Protein AF-A0A497PRC0-F1 (afdb_monomer)

Solvent-accessible surface area (backbone atoms only — not comparable to full-atom values): 10468 Å² total; per-residue (Å²): 91,77,44,78,77,42,58,59,58,82,78,56,48,51,78,47,55,45,58,58,29,87,94,21,44,62,75,40,30,77,44,94,84,55,70,69,37,19,31,22,72,30,28,55,36,44,36,40,38,36,42,88,55,73,38,58,36,28,32,41,39,38,32,41,50,64,39,44,32,42,36,42,38,32,16,28,88,87,67,49,78,76,48,74,50,76,40,75,62,52,61,55,59,47,72,50,76,55,82,75,44,68,52,33,24,32,38,40,38,39,38,33,29,95,50,71,49,30,42,36,9,37,68,42,39,12,35,60,45,78,50,75,75,78,71,77,79,76,58,84,47,85,51,79,71,54,72,87,67,83,58,98,75,92,56,91,66,79,88,73,57,68,83,45,87,48,78,69,73,70,77,83,79,80,55,83,80,74,78,76,124

Structure (mmCIF, N/CA/C/O backbone):
data_AF-A0A497PRC0-F1
#
_entry.id   AF-A0A497PRC0-F1
#
loop_
_atom_site.group_PDB
_atom_site.id
_atom_site.type_symbol
_atom_site.label_atom_id
_atom_site.label_alt_id
_atom_site.label_comp_id
_atom_site.label_asym_id
_atom_site.label_entity_id
_atom_site.label_seq_id
_atom_site.pdbx_PDB_ins_code
_atom_site.Cartn_x
_atom_site.Cartn_y
_atom_site.Cartn_z
_atom_site.occupancy
_atom_site.B_iso_or_equiv
_atom_site.auth_seq_id
_atom_site.auth_comp_id
_atom_site.auth_asym_id
_atom_site.auth_atom_id
_atom_site.pdbx_PDB_model_num
ATOM 1 N N . MET A 1 1 ? 9.841 -5.706 21.976 1.00 81.56 1 MET A N 1
ATOM 2 C CA . MET A 1 1 ? 9.998 -5.846 20.506 1.00 81.56 1 MET A CA 1
ATOM 3 C C . MET A 1 1 ? 8.638 -5.642 19.860 1.00 81.56 1 MET A C 1
ATOM 5 O O . MET A 1 1 ? 7.661 -6.058 20.464 1.00 81.56 1 MET A O 1
ATOM 9 N N . ARG A 1 2 ? 8.549 -5.006 18.687 1.00 83.62 2 ARG A N 1
ATOM 10 C CA . ARG A 1 2 ? 7.294 -4.890 17.922 1.00 83.62 2 ARG A CA 1
ATOM 11 C C . ARG A 1 2 ? 7.387 -5.746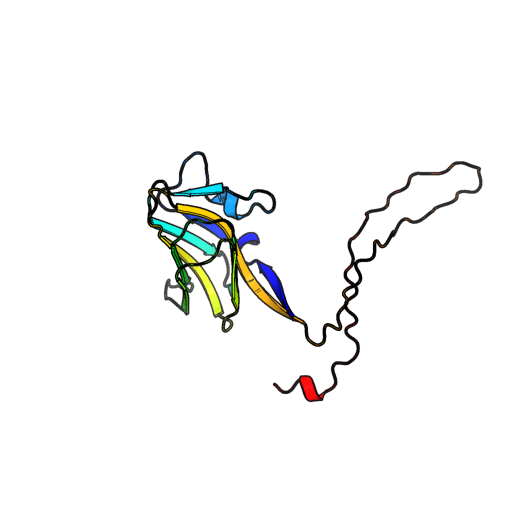 16.672 1.00 83.62 2 ARG A C 1
ATOM 13 O O . ARG A 1 2 ? 8.426 -5.718 16.014 1.00 83.62 2 ARG A O 1
ATOM 20 N N . ILE A 1 3 ? 6.327 -6.489 16.383 1.00 84.94 3 ILE A N 1
ATOM 21 C CA . ILE A 1 3 ? 6.210 -7.346 15.200 1.00 84.94 3 ILE A CA 1
ATOM 22 C C . ILE A 1 3 ? 4.847 -7.073 14.569 1.00 84.94 3 ILE A C 1
ATOM 24 O O . ILE A 1 3 ? 3.857 -7.008 15.297 1.00 84.94 3 ILE A O 1
ATOM 28 N N . MET A 1 4 ? 4.786 -6.909 13.246 1.00 87.06 4 MET A N 1
ATOM 29 C CA . MET A 1 4 ? 3.511 -6.908 12.527 1.00 87.06 4 MET A CA 1
ATOM 30 C C . MET A 1 4 ? 2.907 -8.308 12.595 1.00 87.06 4 MET A C 1
ATOM 32 O O . MET A 1 4 ? 3.517 -9.268 12.137 1.00 87.06 4 MET A O 1
ATOM 36 N N . THR A 1 5 ? 1.723 -8.425 13.182 1.00 87.00 5 THR A N 1
ATOM 37 C CA . THR A 1 5 ? 1.028 -9.708 13.342 1.00 87.00 5 THR A CA 1
ATOM 38 C C . THR A 1 5 ? -0.093 -9.901 12.334 1.00 87.00 5 THR A C 1
ATOM 40 O O . THR A 1 5 ? -0.549 -11.025 12.144 1.00 87.00 5 THR A O 1
ATOM 43 N N . LYS A 1 6 ? -0.522 -8.830 11.660 1.00 89.75 6 LYS A N 1
ATOM 44 C CA . LYS A 1 6 ? -1.500 -8.897 10.574 1.00 89.75 6 LYS A CA 1
ATOM 45 C C . LYS A 1 6 ? -1.176 -7.873 9.496 1.00 89.75 6 LYS A C 1
ATOM 47 O O . LYS A 1 6 ? -1.192 -6.687 9.808 1.00 89.75 6 LYS A O 1
ATOM 52 N N . ASN A 1 7 ? -0.987 -8.315 8.254 1.00 90.69 7 ASN A N 1
ATOM 53 C CA . ASN A 1 7 ? -0.949 -7.454 7.072 1.00 90.69 7 ASN A CA 1
ATOM 54 C C . ASN A 1 7 ? -2.371 -7.318 6.499 1.00 90.69 7 ASN A C 1
ATOM 56 O O . ASN A 1 7 ? -2.952 -8.298 6.046 1.00 90.69 7 ASN A O 1
ATOM 60 N N . ILE A 1 8 ? -2.962 -6.121 6.527 1.00 92.38 8 ILE A N 1
ATOM 61 C CA . ILE A 1 8 ? -4.332 -5.909 6.022 1.00 92.38 8 ILE A CA 1
ATOM 62 C C . ILE A 1 8 ? -4.401 -5.875 4.490 1.00 92.38 8 ILE A C 1
ATOM 64 O O . ILE A 1 8 ? -5.494 -5.951 3.935 1.00 92.38 8 ILE A O 1
ATOM 68 N N . ILE A 1 9 ? -3.255 -5.761 3.810 1.00 89.88 9 ILE A N 1
ATOM 69 C CA . ILE A 1 9 ? -3.169 -5.690 2.348 1.00 89.88 9 ILE A CA 1
ATOM 70 C C . ILE A 1 9 ? -3.462 -7.061 1.715 1.00 89.88 9 ILE A C 1
ATOM 72 O O . ILE A 1 9 ? -4.217 -7.128 0.748 1.00 89.88 9 ILE A O 1
ATOM 76 N N . GLU A 1 10 ? -2.961 -8.158 2.279 1.00 79.12 10 GLU A N 1
ATOM 77 C CA . GLU A 1 10 ? -3.114 -9.511 1.711 1.00 79.12 10 GLU A CA 1
ATOM 78 C C . GLU A 1 10 ? -4.551 -10.055 1.771 1.00 79.12 10 GLU A C 1
ATOM 80 O O . GLU A 1 10 ? -4.961 -10.811 0.894 1.00 79.12 10 GLU A O 1
ATOM 85 N N . ASP A 1 11 ? -5.337 -9.656 2.775 1.00 68.19 11 ASP A N 1
ATOM 86 C CA . ASP A 1 11 ? -6.559 -10.391 3.112 1.00 68.19 11 ASP A CA 1
ATOM 87 C C . ASP A 1 11 ? -7.767 -10.084 2.214 1.00 68.19 11 ASP A C 1
ATOM 89 O O . ASP A 1 11 ? -8.609 -10.960 2.071 1.00 68.19 11 ASP A O 1
ATOM 93 N N . ASN A 1 12 ? -7.923 -8.869 1.662 1.00 68.19 12 ASN A N 1
ATOM 94 C CA . ASN A 1 12 ? -9.134 -8.451 0.919 1.00 68.19 12 ASN A CA 1
ATOM 95 C C . ASN A 1 12 ? -8.972 -7.087 0.214 1.00 68.19 12 ASN A C 1
ATOM 97 O O . ASN A 1 12 ? -9.885 -6.248 0.242 1.00 68.19 12 ASN A O 1
ATOM 101 N N . SER A 1 13 ? -7.802 -6.821 -0.370 1.00 86.25 13 SER A N 1
ATOM 102 C CA . SER A 1 13 ? -7.554 -5.553 -1.058 1.00 86.25 13 SER A CA 1
ATOM 103 C C . SER A 1 13 ? -7.545 -5.680 -2.578 1.00 86.25 13 SER A C 1
ATOM 105 O O . SER A 1 13 ? -7.199 -6.721 -3.130 1.00 86.25 13 SER A O 1
ATOM 107 N N . THR A 1 14 ? -7.933 -4.604 -3.262 1.00 92.31 14 THR A N 1
ATOM 108 C CA . THR A 1 14 ? -7.596 -4.405 -4.673 1.00 92.31 14 THR A CA 1
ATOM 109 C C . THR A 1 14 ? -6.504 -3.358 -4.766 1.00 92.31 14 THR A C 1
ATOM 111 O O . THR A 1 14 ? -6.611 -2.287 -4.163 1.00 92.31 14 THR A O 1
ATOM 114 N N . ILE A 1 15 ? -5.451 -3.668 -5.516 1.00 92.62 15 ILE A N 1
ATOM 115 C CA . ILE A 1 15 ? -4.317 -2.776 -5.716 1.00 92.62 15 ILE A CA 1
ATOM 116 C C . ILE A 1 15 ? -4.292 -2.271 -7.153 1.00 92.62 15 ILE A C 1
ATOM 118 O O . ILE A 1 15 ? -4.650 -2.970 -8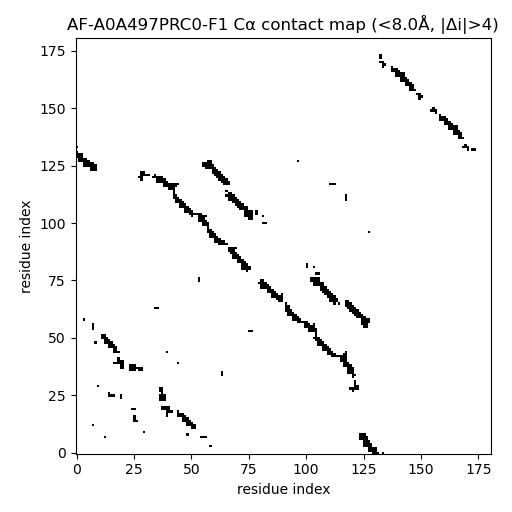.098 1.00 92.62 15 ILE A O 1
ATOM 122 N N . SER A 1 16 ? -3.898 -1.019 -7.314 1.00 94.50 16 SER A N 1
ATOM 123 C CA . SER A 1 16 ? -3.669 -0.396 -8.609 1.00 94.50 16 SER A CA 1
ATOM 124 C C . SER A 1 16 ? -2.530 0.598 -8.480 1.00 94.50 16 SER A C 1
ATOM 126 O O . SER A 1 16 ? -2.206 1.044 -7.381 1.00 94.50 16 SER A O 1
ATOM 128 N N . MET A 1 17 ? -1.902 0.936 -9.596 1.00 95.44 17 MET A N 1
ATOM 129 C CA . MET A 1 17 ? -0.771 1.850 -9.625 1.00 95.44 17 MET A CA 1
ATOM 130 C C . MET A 1 17 ? -0.835 2.682 -10.900 1.00 95.44 17 MET A C 1
ATOM 132 O O . MET A 1 17 ? -1.301 2.227 -11.946 1.00 95.44 17 MET A O 1
ATOM 136 N N . THR A 1 18 ? -0.402 3.933 -10.819 1.00 96.12 18 THR A N 1
ATOM 137 C CA . THR A 1 18 ? -0.292 4.797 -11.998 1.00 96.12 18 THR A CA 1
ATOM 138 C C . THR A 1 18 ? 0.973 4.468 -12.789 1.00 96.12 18 THR A C 1
ATOM 140 O O . THR A 1 18 ? 2.010 4.192 -12.190 1.00 96.12 18 THR A O 1
ATOM 143 N N . ASN A 1 19 ? 0.920 4.564 -14.122 1.00 92.69 19 ASN A N 1
ATOM 144 C CA . ASN A 1 19 ? 2.078 4.362 -15.009 1.00 92.69 19 ASN A CA 1
ATOM 145 C C . ASN A 1 19 ? 2.754 2.985 -14.856 1.00 92.69 19 ASN A C 1
ATOM 147 O O . ASN A 1 19 ? 3.974 2.888 -14.959 1.00 92.69 19 ASN A O 1
ATOM 151 N N . VAL A 1 20 ? 1.980 1.930 -14.586 1.00 93.75 20 VAL A N 1
ATOM 152 C CA . VAL A 1 20 ? 2.521 0.574 -14.393 1.00 93.75 20 VAL A CA 1
ATOM 153 C C . VAL A 1 20 ? 3.320 0.132 -15.611 1.00 93.75 20 VAL A C 1
ATOM 155 O O . VAL A 1 20 ? 2.853 0.209 -16.750 1.00 93.75 20 VAL A O 1
ATOM 158 N N . TYR A 1 21 ? 4.522 -0.367 -15.356 1.00 92.12 21 TYR A N 1
ATOM 159 C CA . TYR A 1 21 ? 5.355 -0.988 -16.367 1.00 92.12 21 TYR A CA 1
ATOM 160 C C . TYR A 1 21 ? 4.851 -2.409 -16.653 1.00 92.12 21 TYR A C 1
ATOM 162 O O . TYR A 1 21 ? 4.687 -3.213 -15.742 1.00 92.12 21 TYR A O 1
ATOM 170 N N . VAL A 1 22 ? 4.634 -2.750 -17.927 1.00 87.56 22 VAL A N 1
ATOM 171 C CA . VAL A 1 22 ? 3.966 -4.008 -18.332 1.00 87.56 22 VAL A CA 1
ATOM 172 C C . VAL A 1 22 ? 4.680 -5.267 -17.820 1.00 87.56 22 VAL A C 1
ATOM 174 O O . VAL A 1 22 ? 4.029 -6.249 -17.481 1.00 87.56 22 VAL A O 1
ATOM 177 N N . ASN A 1 23 ? 6.011 -5.233 -17.737 1.00 89.38 23 ASN A N 1
ATOM 178 C CA . ASN A 1 23 ? 6.824 -6.365 -17.276 1.00 89.38 23 ASN A CA 1
ATOM 179 C C . ASN A 1 23 ? 6.965 -6.445 -15.745 1.00 89.38 23 ASN A C 1
ATOM 181 O O . ASN A 1 23 ? 7.455 -7.452 -15.244 1.00 89.38 23 ASN A O 1
ATOM 185 N N . TYR A 1 24 ? 6.546 -5.403 -15.021 1.00 90.06 24 TYR A N 1
ATOM 186 C CA . TYR A 1 24 ? 6.687 -5.267 -13.567 1.00 90.06 24 TYR A CA 1
ATOM 187 C C . TYR A 1 24 ? 5.347 -4.831 -12.948 1.00 90.06 24 TYR A C 1
ATOM 189 O O . TYR A 1 24 ? 5.202 -3.681 -12.512 1.00 90.06 24 TYR A O 1
ATOM 197 N N . PRO A 1 25 ? 4.335 -5.722 -12.984 1.00 89.75 25 PRO A N 1
ATOM 198 C CA . PRO A 1 25 ? 2.982 -5.427 -12.524 1.00 89.75 25 PRO A CA 1
ATOM 199 C C . PRO A 1 25 ? 2.906 -5.135 -11.016 1.00 89.75 25 PRO A C 1
ATOM 201 O O . PRO A 1 25 ? 3.730 -5.587 -10.221 1.00 89.75 25 PRO A O 1
ATOM 204 N N . VAL A 1 26 ? 1.883 -4.378 -10.611 1.00 89.31 26 VAL A N 1
ATOM 205 C CA . VAL A 1 26 ? 1.696 -3.911 -9.225 1.00 89.31 26 VAL A CA 1
ATOM 206 C C . VAL A 1 26 ? 1.374 -5.049 -8.252 1.00 89.31 26 VAL A C 1
ATOM 208 O O . VAL A 1 26 ? 1.733 -4.997 -7.079 1.00 89.31 26 VAL A O 1
ATOM 211 N N . GLU A 1 27 ? 0.746 -6.111 -8.746 1.00 84.88 27 GLU A N 1
ATOM 212 C CA . GLU A 1 27 ? 0.369 -7.315 -8.004 1.00 84.88 27 GLU A CA 1
ATOM 213 C C . GLU A 1 27 ? 1.574 -8.021 -7.399 1.00 84.88 27 GLU A C 1
ATOM 215 O O . GLU A 1 27 ? 1.457 -8.788 -6.447 1.00 84.88 27 GLU A O 1
ATOM 220 N N . ASN A 1 28 ? 2.757 -7.752 -7.925 1.00 83.12 28 ASN A N 1
ATOM 221 C CA . ASN A 1 28 ? 3.933 -8.360 -7.378 1.00 83.12 28 ASN A CA 1
ATOM 222 C C . ASN A 1 28 ? 4.255 -7.876 -5.952 1.00 83.12 28 ASN A C 1
ATOM 224 O O . ASN A 1 28 ? 4.924 -8.608 -5.236 1.00 83.12 28 ASN A O 1
ATOM 228 N N . ILE A 1 29 ? 3.715 -6.736 -5.495 1.00 81.88 29 ILE A N 1
ATOM 229 C CA . ILE A 1 29 ? 3.879 -6.223 -4.117 1.00 81.88 29 ILE A CA 1
ATOM 230 C C . ILE A 1 29 ? 3.511 -7.262 -3.040 1.00 81.88 29 ILE A C 1
ATOM 232 O O . ILE A 1 29 ? 4.034 -7.207 -1.927 1.00 81.88 29 ILE A O 1
ATOM 236 N N . TYR A 1 30 ? 2.645 -8.229 -3.365 1.00 74.06 30 TYR A N 1
ATOM 237 C CA . TYR A 1 30 ? 2.258 -9.323 -2.466 1.00 74.06 30 TYR A CA 1
ATOM 238 C C . TYR A 1 30 ? 3.289 -10.463 -2.372 1.00 74.06 30 TYR A C 1
ATOM 240 O O . TYR A 1 30 ? 3.136 -11.364 -1.550 1.00 74.06 30 TYR A O 1
ATOM 248 N N . SER A 1 31 ? 4.310 -10.493 -3.230 1.00 70.12 31 SER A N 1
ATOM 249 C CA . SER A 1 31 ? 5.270 -11.595 -3.273 1.00 70.12 31 SER A CA 1
ATOM 250 C C . SER A 1 31 ? 6.250 -11.519 -2.106 1.00 70.12 31 SER A C 1
ATOM 252 O O . SER A 1 31 ? 6.973 -10.542 -1.928 1.00 70.12 31 SER A O 1
ATOM 254 N N . ASN A 1 32 ? 6.330 -12.601 -1.338 1.00 63.41 32 ASN A N 1
ATOM 255 C CA . ASN A 1 32 ? 7.290 -12.780 -0.250 1.00 63.41 32 ASN A CA 1
ATOM 256 C C . ASN A 1 32 ? 8.658 -13.317 -0.717 1.00 63.41 32 ASN A C 1
ATOM 258 O O . ASN A 1 32 ? 9.539 -13.523 0.115 1.00 63.41 32 ASN A O 1
ATOM 262 N N . MET A 1 33 ? 8.832 -13.587 -2.018 1.00 54.88 33 MET A N 1
ATOM 263 C CA . MET A 1 33 ? 10.032 -14.237 -2.568 1.00 54.88 33 MET A CA 1
ATOM 264 C C . MET A 1 33 ? 10.870 -13.356 -3.498 1.00 54.88 33 MET A C 1
ATOM 266 O O . MET A 1 33 ? 11.968 -13.764 -3.871 1.00 54.88 33 MET A O 1
ATOM 270 N N . LEU A 1 34 ? 10.362 -12.202 -3.928 1.00 55.97 34 LEU A N 1
ATOM 271 C CA . LEU A 1 34 ? 11.007 -11.382 -4.952 1.00 55.97 34 LEU A CA 1
ATOM 272 C C . LEU A 1 34 ? 11.409 -10.017 -4.365 1.00 55.97 34 LEU A C 1
ATOM 274 O O . LEU A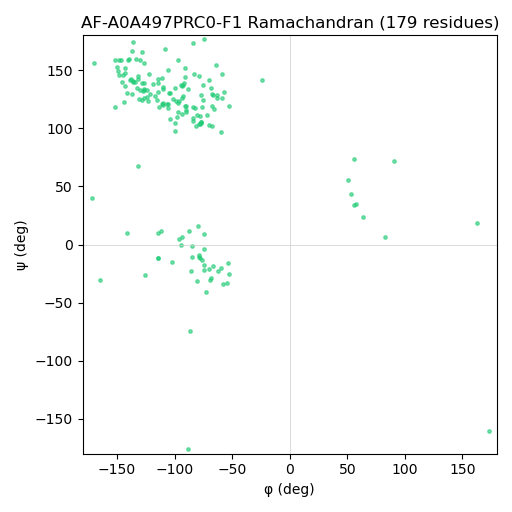 1 34 ? 10.584 -9.330 -3.773 1.00 55.97 34 LEU A O 1
ATOM 278 N N . GLU A 1 35 ? 12.678 -9.636 -4.543 1.00 58.00 35 GLU A N 1
ATOM 279 C CA . GLU A 1 35 ? 13.251 -8.355 -4.087 1.00 58.00 35 GLU A CA 1
ATOM 280 C C . GLU A 1 35 ? 12.886 -7.162 -5.001 1.00 58.00 35 GLU A C 1
ATOM 282 O O . GLU A 1 35 ? 13.080 -6.018 -4.617 1.00 58.00 35 GLU A O 1
ATOM 287 N N . GLU A 1 36 ? 12.330 -7.367 -6.198 1.00 56.06 36 GLU A N 1
ATOM 288 C CA . GLU A 1 36 ? 12.139 -6.295 -7.195 1.00 56.06 36 GLU A CA 1
ATOM 289 C C . GLU A 1 36 ? 10.953 -6.571 -8.090 1.00 56.06 36 GLU A C 1
ATOM 291 O O . GLU A 1 36 ? 10.983 -7.600 -8.775 1.00 56.06 36 GLU A O 1
ATOM 296 N N . ILE A 1 37 ? 9.902 -5.734 -8.115 1.00 69.44 37 ILE A N 1
ATOM 297 C CA . ILE A 1 37 ? 8.759 -6.238 -8.873 1.00 69.44 37 ILE A CA 1
ATOM 298 C C . ILE A 1 37 ? 7.629 -5.298 -9.306 1.00 69.44 37 ILE A C 1
ATOM 300 O O . ILE A 1 37 ? 7.047 -5.574 -10.355 1.00 69.44 37 ILE A O 1
ATOM 304 N N . ALA A 1 38 ? 7.292 -4.229 -8.580 1.00 87.19 38 ALA A N 1
ATOM 305 C CA . ALA A 1 38 ? 6.312 -3.254 -9.065 1.00 87.19 38 ALA A CA 1
ATOM 306 C C . ALA A 1 38 ? 7.025 -1.978 -9.512 1.00 87.19 38 ALA A C 1
ATOM 308 O O . ALA A 1 38 ? 7.718 -1.341 -8.717 1.00 87.19 38 ALA A O 1
ATOM 309 N N . GLN A 1 39 ? 6.859 -1.597 -10.781 1.00 93.00 39 GLN A N 1
ATOM 310 C CA . GLN A 1 39 ? 7.568 -0.455 -11.362 1.00 93.00 39 GLN A CA 1
ATOM 311 C C . GLN A 1 39 ? 6.621 0.524 -12.057 1.00 93.00 39 GLN A C 1
ATOM 313 O O . GLN A 1 39 ? 5.710 0.149 -12.793 1.00 93.00 39 GLN A O 1
ATOM 318 N N . SER A 1 40 ? 6.899 1.810 -11.858 1.00 94.56 40 SER A N 1
ATOM 319 C CA . SER A 1 40 ? 6.339 2.926 -12.610 1.00 94.56 40 SER A CA 1
ATOM 320 C C . SER A 1 40 ? 7.257 3.287 -13.774 1.00 94.56 40 SER A C 1
ATOM 322 O O . SER A 1 40 ? 8.459 3.453 -13.583 1.00 94.56 40 SER A O 1
ATOM 324 N N . SER A 1 41 ? 6.706 3.548 -14.957 1.00 94.44 41 SER A N 1
ATOM 325 C CA . SER A 1 41 ? 7.440 4.161 -16.074 1.00 94.44 41 SER A CA 1
ATOM 326 C C . SER A 1 41 ? 7.705 5.667 -15.885 1.00 94.44 41 SER A C 1
ATOM 328 O O . SER A 1 41 ? 8.088 6.345 -16.836 1.00 94.44 41 SER A O 1
ATOM 330 N N . SER A 1 42 ? 7.434 6.206 -14.694 1.00 95.69 42 SER A N 1
ATOM 331 C CA . SER A 1 42 ? 7.578 7.612 -14.320 1.00 95.69 42 SER A CA 1
ATOM 332 C C . SER A 1 42 ? 8.362 7.743 -13.010 1.00 95.69 42 SER A C 1
ATOM 334 O O . SER A 1 42 ? 8.387 6.819 -12.194 1.00 95.69 42 SER A O 1
ATOM 336 N N . ASN A 1 43 ? 8.944 8.919 -12.776 1.00 96.00 43 ASN A N 1
ATOM 337 C CA . ASN A 1 43 ? 9.662 9.273 -11.546 1.00 96.00 43 ASN A CA 1
ATOM 338 C C . ASN A 1 43 ? 8.742 9.552 -10.340 1.00 96.00 43 ASN A C 1
ATOM 340 O O . ASN A 1 43 ? 9.209 9.806 -9.228 1.00 96.00 43 ASN A O 1
ATOM 344 N N . SER A 1 44 ? 7.430 9.515 -10.564 1.00 96.44 44 SER A N 1
ATOM 345 C CA . SER A 1 44 ? 6.393 9.635 -9.549 1.00 96.44 44 SER A CA 1
ATOM 346 C C . SER A 1 44 ? 5.281 8.635 -9.835 1.00 96.44 44 SER A C 1
ATOM 348 O O . SER A 1 44 ? 4.932 8.384 -10.997 1.00 96.44 44 SER A O 1
ATOM 350 N N . THR A 1 45 ? 4.730 8.048 -8.779 1.00 96.88 45 THR A N 1
ATOM 351 C CA . THR A 1 45 ? 3.602 7.125 -8.878 1.00 96.88 45 THR A CA 1
ATOM 352 C C . THR A 1 45 ? 2.730 7.162 -7.635 1.00 96.88 45 THR A C 1
ATOM 354 O O . THR A 1 45 ? 3.196 7.467 -6.535 1.00 96.88 45 THR A O 1
ATOM 357 N N . VAL A 1 46 ? 1.456 6.839 -7.830 1.00 97.62 46 VAL A N 1
ATOM 358 C CA . VAL A 1 46 ? 0.496 6.584 -6.765 1.00 97.62 46 VAL A CA 1
ATOM 359 C C . VAL A 1 46 ? 0.065 5.129 -6.859 1.00 97.62 46 VAL A C 1
ATOM 361 O O . VAL A 1 46 ? -0.419 4.691 -7.905 1.00 97.62 46 VAL A O 1
ATOM 364 N N . ILE A 1 47 ? 0.236 4.399 -5.762 1.00 96.06 47 ILE A N 1
ATOM 365 C CA . ILE A 1 47 ? -0.325 3.067 -5.557 1.00 96.06 47 ILE A CA 1
ATOM 366 C C . ILE A 1 47 ? -1.592 3.240 -4.722 1.00 96.06 47 ILE A C 1
ATOM 368 O O . ILE A 1 47 ? -1.551 3.813 -3.633 1.00 96.06 47 ILE A O 1
ATOM 372 N N . THR A 1 48 ? -2.723 2.759 -5.224 1.00 96.75 48 THR A N 1
ATOM 373 C CA . THR A 1 48 ? -4.009 2.809 -4.526 1.00 96.75 48 THR A CA 1
ATOM 374 C C . THR A 1 48 ? -4.413 1.406 -4.109 1.00 96.75 48 THR A C 1
ATOM 376 O O . THR A 1 48 ? -4.585 0.529 -4.954 1.00 96.75 48 THR A O 1
ATOM 379 N N . ILE A 1 49 ? -4.603 1.225 -2.806 1.00 95.56 49 ILE A N 1
ATOM 380 C CA . ILE A 1 49 ? -5.060 -0.013 -2.176 1.00 95.56 49 ILE A CA 1
ATOM 381 C C . ILE A 1 49 ? -6.468 0.241 -1.641 1.00 95.56 49 ILE A C 1
ATOM 383 O O . ILE A 1 49 ? -6.643 1.129 -0.811 1.00 95.56 49 ILE A O 1
ATOM 387 N N . ASN A 1 50 ? -7.468 -0.517 -2.088 1.00 96.69 50 ASN A N 1
ATOM 388 C CA . ASN A 1 50 ? -8.858 -0.383 -1.637 1.00 96.69 50 ASN A CA 1
ATOM 389 C C . ASN A 1 50 ? -9.313 -1.626 -0.877 1.00 96.69 50 ASN A C 1
ATOM 391 O O . ASN A 1 50 ? -8.999 -2.740 -1.283 1.00 96.69 50 ASN A O 1
ATOM 395 N N . PHE A 1 51 ? -10.118 -1.443 0.169 1.00 96.00 51 PHE A N 1
ATOM 396 C CA . PHE A 1 51 ? -10.632 -2.530 1.003 1.00 96.00 51 PHE A CA 1
ATOM 397 C C . PHE A 1 51 ? -12.152 -2.687 0.892 1.00 96.00 51 PHE A C 1
ATOM 399 O O . PHE A 1 51 ? -12.922 -1.720 0.937 1.00 96.00 51 PHE A O 1
ATOM 406 N N . THR A 1 52 ? -12.609 -3.938 0.832 1.00 94.44 52 THR A N 1
ATOM 407 C CA . THR A 1 52 ? -14.041 -4.289 0.768 1.00 94.44 52 THR A CA 1
ATOM 408 C C . THR A 1 52 ? -14.775 -4.111 2.098 1.00 94.44 52 THR A C 1
ATOM 410 O O . THR A 1 52 ? -16.002 -3.980 2.115 1.00 94.44 52 THR A O 1
ATOM 413 N N . SER A 1 53 ? -14.045 -4.019 3.212 1.00 94.94 53 SER A N 1
ATOM 414 C CA . SER A 1 53 ? -14.558 -3.723 4.556 1.00 94.94 53 SER A CA 1
ATOM 415 C C . SER A 1 53 ? -13.628 -2.767 5.310 1.00 94.94 53 SER A C 1
ATOM 417 O O . SER A 1 53 ? -12.463 -2.623 4.943 1.00 94.94 53 SER A O 1
ATOM 419 N N . ASP A 1 54 ? -14.150 -2.099 6.342 1.00 96.25 54 ASP A N 1
ATOM 420 C CA . ASP A 1 54 ? -13.376 -1.193 7.196 1.00 96.25 54 ASP A CA 1
ATOM 421 C C . ASP A 1 54 ? -12.210 -1.942 7.857 1.00 96.25 54 ASP A C 1
ATOM 423 O O . ASP A 1 54 ? -12.413 -2.952 8.531 1.00 96.25 54 ASP A O 1
ATOM 427 N N . GLN A 1 55 ? -10.995 -1.421 7.692 1.00 96.75 55 GLN A N 1
ATOM 428 C CA . GLN A 1 55 ? -9.781 -1.965 8.296 1.00 96.75 55 GLN A CA 1
ATOM 429 C C . GLN A 1 55 ? -9.260 -1.076 9.429 1.00 96.75 55 GLN A C 1
ATOM 431 O O . GLN A 1 55 ? -9.697 0.060 9.638 1.00 96.75 55 GLN A O 1
ATOM 436 N N . SER A 1 56 ? -8.302 -1.613 10.183 1.00 96.06 56 SER A N 1
ATOM 437 C CA . SER A 1 56 ? -7.516 -0.871 11.169 1.00 96.06 56 SER A CA 1
ATOM 438 C C . SER A 1 56 ? -6.035 -1.172 10.986 1.00 96.06 56 SER A C 1
ATOM 440 O O . SER A 1 56 ? -5.682 -2.306 10.665 1.00 96.06 56 SER A O 1
ATOM 442 N N . ALA A 1 57 ? -5.189 -0.175 11.223 1.00 96.88 57 ALA A N 1
ATOM 443 C CA . ALA A 1 57 ? -3.742 -0.306 11.128 1.00 96.88 57 ALA A CA 1
ATOM 444 C C . ALA A 1 57 ? -3.048 0.640 12.111 1.00 96.88 57 ALA A C 1
ATOM 446 O O . ALA A 1 57 ? -3.556 1.717 12.419 1.00 96.88 57 ALA A O 1
ATOM 447 N N . ASP A 1 58 ? -1.888 0.220 12.590 1.00 97.56 58 ASP A N 1
ATOM 448 C CA . ASP A 1 58 ? -0.987 0.971 13.472 1.00 97.56 58 ASP A CA 1
ATOM 449 C C . ASP A 1 58 ? 0.490 0.744 13.100 1.00 97.56 58 ASP A C 1
ATOM 451 O O . ASP A 1 58 ? 1.401 1.142 13.831 1.00 97.56 58 ASP A O 1
ATOM 455 N N . SER A 1 59 ? 0.744 0.103 11.954 1.00 96.75 59 SER A N 1
ATOM 456 C CA . SER A 1 59 ? 2.088 -0.134 11.443 1.00 96.75 59 SER A CA 1
ATOM 457 C C . SER A 1 59 ? 2.173 -0.144 9.917 1.00 96.75 59 SER A C 1
ATOM 459 O O . SER A 1 59 ? 1.247 -0.579 9.230 1.00 96.75 59 SER A O 1
ATOM 461 N N . ILE A 1 60 ? 3.305 0.345 9.409 1.00 95.81 60 ILE A N 1
ATOM 462 C CA . ILE A 1 60 ? 3.726 0.327 8.004 1.00 95.81 60 ILE A CA 1
ATOM 463 C C . ILE A 1 60 ? 5.113 -0.309 7.940 1.00 95.81 60 ILE A C 1
ATOM 465 O O . ILE A 1 60 ? 5.975 -0.001 8.766 1.00 95.81 60 ILE A O 1
ATOM 469 N N . PHE A 1 61 ? 5.329 -1.150 6.937 1.00 92.25 61 PHE A N 1
ATOM 470 C CA . PHE A 1 61 ? 6.624 -1.685 6.544 1.00 92.25 61 PHE A CA 1
ATOM 471 C C . PHE A 1 61 ? 6.716 -1.631 5.028 1.00 92.25 61 PHE A C 1
ATOM 473 O O . PHE A 1 61 ? 5.742 -1.912 4.330 1.00 92.25 61 PHE A O 1
ATOM 480 N N . PHE A 1 62 ? 7.884 -1.295 4.511 1.00 89.88 62 PHE A N 1
ATOM 481 C CA . PHE A 1 62 ? 8.165 -1.439 3.094 1.00 89.88 62 PHE A CA 1
ATOM 482 C C . PHE A 1 62 ? 9.641 -1.739 2.886 1.00 89.88 62 PHE A C 1
ATOM 484 O O . PHE A 1 62 ? 10.476 -1.461 3.749 1.00 89.88 62 PHE A O 1
ATOM 491 N N . GLY A 1 63 ? 9.948 -2.309 1.729 1.00 89.25 63 GLY A N 1
ATOM 492 C CA . GLY A 1 63 ? 11.303 -2.691 1.380 1.00 89.25 63 GLY A CA 1
ATOM 493 C C . GLY A 1 63 ? 11.553 -2.668 -0.116 1.00 89.25 63 GLY A C 1
ATOM 494 O O . GLY A 1 63 ? 10.619 -2.754 -0.921 1.00 89.25 63 GLY A O 1
ATOM 495 N N . PHE A 1 64 ? 12.835 -2.575 -0.452 1.00 89.38 64 PHE A N 1
ATOM 496 C CA . PHE A 1 64 ? 13.382 -2.628 -1.801 1.00 89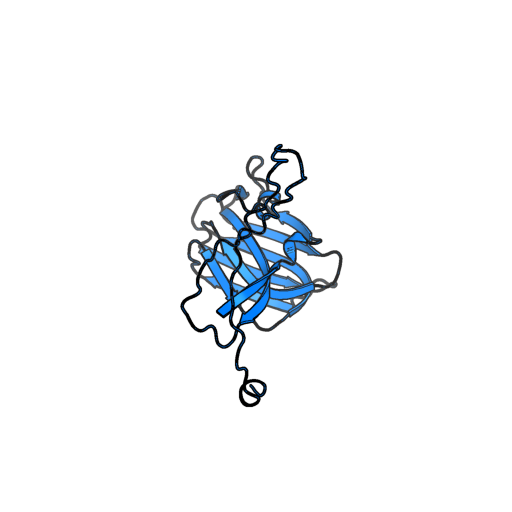.38 64 PHE A CA 1
ATOM 497 C C . PHE A 1 64 ? 12.766 -1.578 -2.732 1.00 89.38 64 PHE A C 1
ATOM 499 O O . PHE A 1 64 ? 11.957 -1.880 -3.606 1.00 89.38 64 PHE A O 1
ATOM 506 N N . HIS A 1 65 ? 13.144 -0.314 -2.545 1.00 91.81 65 HIS A N 1
ATOM 507 C CA . HIS A 1 65 ? 12.712 0.792 -3.401 1.00 91.81 65 HIS A CA 1
ATOM 508 C C . HIS A 1 65 ? 13.859 1.749 -3.734 1.00 91.81 65 HIS A C 1
ATOM 510 O O . HIS A 1 65 ? 14.881 1.791 -3.052 1.00 91.81 65 HIS A O 1
ATOM 516 N N . ASN A 1 66 ? 13.630 2.618 -4.718 1.00 93.62 66 ASN A N 1
ATOM 517 C CA . ASN A 1 66 ? 14.479 3.776 -5.027 1.00 93.62 66 ASN A CA 1
ATOM 518 C C . ASN A 1 66 ? 13.808 5.128 -4.728 1.00 93.62 66 ASN A C 1
ATOM 520 O O . ASN A 1 66 ? 14.277 6.179 -5.172 1.00 93.62 66 ASN A O 1
ATOM 524 N N . ALA A 1 67 ? 12.676 5.126 -4.022 1.00 94.50 67 ALA A N 1
ATOM 525 C CA . ALA A 1 67 ? 11.974 6.353 -3.677 1.00 94.50 67 ALA A CA 1
ATOM 526 C C . ALA A 1 67 ? 12.764 7.204 -2.669 1.00 94.50 67 ALA A C 1
ATOM 528 O O . ALA A 1 67 ? 13.250 6.720 -1.653 1.00 94.50 67 ALA A O 1
ATOM 529 N N . SER A 1 68 ? 12.835 8.502 -2.951 1.00 96.19 68 SER A N 1
ATOM 530 C CA . SER A 1 68 ? 13.367 9.541 -2.060 1.00 96.19 68 SER A CA 1
ATOM 531 C C . SER A 1 68 ? 12.316 10.070 -1.080 1.00 96.19 68 SER A C 1
ATOM 533 O O . SER A 1 68 ? 12.649 10.600 -0.020 1.00 96.19 68 SER A O 1
ATOM 535 N N . ASN A 1 69 ? 11.034 9.927 -1.419 1.00 96.81 69 ASN A N 1
ATOM 536 C CA . ASN A 1 69 ? 9.921 10.247 -0.541 1.00 96.81 69 ASN A CA 1
ATOM 537 C C . ASN A 1 69 ? 8.802 9.227 -0.739 1.00 96.81 69 ASN A C 1
ATOM 539 O O . ASN A 1 69 ? 8.473 8.881 -1.878 1.00 96.81 69 ASN A O 1
ATOM 543 N N . ILE A 1 70 ? 8.223 8.772 0.369 1.00 97.81 70 ILE A N 1
ATOM 544 C CA . ILE A 1 70 ? 7.056 7.893 0.379 1.00 97.81 70 ILE A CA 1
ATOM 545 C C . ILE A 1 70 ? 6.036 8.484 1.345 1.00 97.81 70 ILE A C 1
ATOM 547 O O . ILE A 1 70 ? 6.343 8.720 2.511 1.00 97.81 70 ILE A O 1
ATOM 551 N N . THR A 1 71 ? 4.815 8.718 0.874 1.00 98.25 71 THR A N 1
ATOM 552 C CA . THR A 1 71 ? 3.712 9.219 1.699 1.00 98.25 71 THR A CA 1
ATOM 553 C C . THR A 1 71 ? 2.530 8.268 1.627 1.00 98.25 71 THR A C 1
ATOM 555 O O . THR A 1 71 ? 2.010 8.014 0.544 1.00 98.25 71 THR A O 1
ATOM 558 N N . PHE A 1 72 ? 2.084 7.789 2.784 1.00 98.44 72 PHE A N 1
ATOM 559 C CA . PHE A 1 72 ? 0.877 6.992 2.960 1.00 98.44 72 PHE A CA 1
ATOM 560 C C . PHE A 1 72 ? -0.260 7.906 3.406 1.00 98.44 72 PHE A C 1
ATOM 562 O O . PHE A 1 72 ? -0.161 8.549 4.447 1.00 98.44 72 PHE A O 1
ATOM 569 N N . VAL A 1 73 ? -1.351 7.945 2.646 1.00 98.62 73 VAL A N 1
ATOM 570 C CA . VAL A 1 73 ? -2.584 8.655 3.006 1.00 98.62 73 VAL A CA 1
ATOM 571 C C . VAL A 1 73 ? -3.687 7.634 3.234 1.00 98.62 73 VAL A C 1
ATOM 573 O O . VAL A 1 73 ? -4.079 6.910 2.320 1.00 98.62 73 VAL A O 1
ATOM 576 N N . PHE A 1 74 ? -4.213 7.596 4.452 1.00 98.50 74 PHE A N 1
ATOM 577 C CA . PHE A 1 74 ? -5.291 6.701 4.854 1.00 98.50 74 PHE A CA 1
ATOM 578 C C . PHE A 1 74 ? -6.632 7.401 4.674 1.00 98.50 74 PHE A C 1
ATOM 580 O O . PHE A 1 74 ? -6.826 8.503 5.191 1.00 98.50 74 PHE A O 1
ATOM 587 N N . LYS A 1 75 ? -7.572 6.761 3.978 1.00 98.62 75 LYS A N 1
ATOM 588 C CA . LYS A 1 75 ? -8.904 7.307 3.691 1.00 98.62 75 LYS A CA 1
ATOM 589 C C . LYS A 1 75 ? -10.011 6.400 4.208 1.00 98.62 75 LYS A C 1
ATOM 591 O O . LYS A 1 75 ? -9.873 5.177 4.195 1.00 98.62 75 LYS A O 1
ATOM 596 N N . ASN A 1 76 ? -11.120 7.000 4.631 1.00 98.12 76 ASN A N 1
ATOM 597 C CA . ASN A 1 76 ? -12.332 6.286 5.037 1.00 98.12 76 ASN A CA 1
ATOM 598 C C . ASN A 1 76 ? -13.287 6.017 3.853 1.00 98.12 76 ASN A C 1
ATOM 600 O O . ASN A 1 76 ? -12.970 6.310 2.700 1.00 98.12 76 ASN A O 1
ATOM 604 N N . SER A 1 77 ? -14.469 5.451 4.127 1.00 96.62 77 SER A N 1
ATOM 605 C CA . SER A 1 77 ? -15.460 5.053 3.105 1.00 96.62 77 SER A CA 1
ATOM 606 C C . SER A 1 77 ? -16.019 6.201 2.267 1.00 96.62 77 SER A C 1
ATOM 608 O O . SER A 1 77 ? -16.494 5.962 1.159 1.00 96.62 77 SER A O 1
ATOM 610 N N . VAL A 1 78 ? -15.959 7.434 2.772 1.00 96.56 78 VAL A N 1
ATOM 611 C CA . VAL A 1 78 ? -16.393 8.637 2.048 1.00 96.56 78 VAL A CA 1
ATOM 612 C C . VAL A 1 78 ? -15.228 9.358 1.361 1.00 96.56 78 VAL A C 1
ATOM 614 O O . VAL A 1 78 ? -15.423 10.423 0.784 1.00 96.56 78 VAL A O 1
ATOM 617 N N . GLY A 1 79 ? -14.019 8.786 1.408 1.00 95.38 79 GLY A N 1
ATOM 618 C CA . GLY A 1 79 ? -12.814 9.335 0.785 1.00 95.38 79 GLY A CA 1
ATOM 619 C C . GLY A 1 79 ? -12.096 10.410 1.607 1.00 95.38 79 GLY A C 1
ATOM 620 O O . GLY A 1 79 ? -11.127 10.990 1.118 1.00 95.38 79 GLY A O 1
ATOM 621 N N . SER A 1 80 ? -12.525 10.676 2.844 1.00 97.69 80 SER A N 1
ATOM 622 C CA . SER A 1 80 ? -11.857 11.638 3.726 1.00 97.69 80 SER A CA 1
ATOM 623 C C . SER A 1 80 ? -10.568 11.056 4.295 1.00 97.69 80 SER A C 1
ATOM 625 O O . SER A 1 80 ? -10.555 9.914 4.759 1.00 97.69 80 SER A O 1
ATOM 627 N N . THR A 1 81 ? -9.509 11.865 4.328 1.00 98.44 81 THR A N 1
ATOM 628 C CA . THR A 1 81 ? -8.246 11.510 4.981 1.00 98.44 81 THR A CA 1
ATOM 629 C C . THR A 1 81 ? -8.428 11.396 6.493 1.00 98.44 81 THR A C 1
ATOM 631 O O . THR A 1 81 ? -8.935 12.316 7.134 1.00 98.44 81 THR A O 1
ATOM 634 N N . ILE A 1 82 ? -7.986 10.275 7.056 1.00 97.94 82 ILE A N 1
ATOM 635 C CA . ILE A 1 82 ? -8.010 9.977 8.496 1.00 97.94 82 ILE A CA 1
ATOM 636 C C . ILE A 1 82 ? -6.608 9.861 9.103 1.00 97.94 82 ILE A C 1
ATOM 638 O O . ILE A 1 82 ? -6.471 9.850 10.321 1.00 97.94 82 ILE A O 1
ATOM 642 N N . GLY A 1 83 ? -5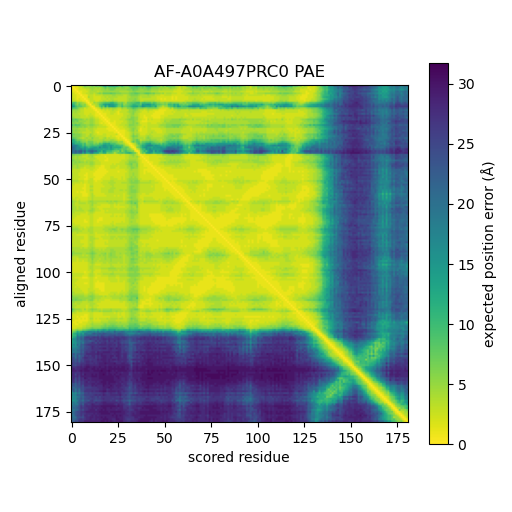.571 9.802 8.269 1.00 98.00 83 GLY A N 1
ATOM 643 C CA . GLY A 1 83 ? -4.179 9.804 8.700 1.00 98.00 83 GLY A CA 1
ATOM 644 C C . GLY A 1 83 ? -3.232 9.967 7.519 1.00 98.00 83 GLY A C 1
ATOM 645 O O . GLY A 1 83 ? -3.588 9.629 6.386 1.00 98.00 83 GLY A O 1
ATOM 646 N N . THR A 1 84 ? -2.035 10.472 7.802 1.00 98.25 84 THR A N 1
ATOM 647 C CA . THR A 1 84 ? -0.956 10.626 6.827 1.00 98.25 84 THR A CA 1
ATOM 648 C C . THR A 1 84 ? 0.365 10.300 7.500 1.00 98.25 84 THR A C 1
ATOM 650 O O . THR A 1 84 ? 0.661 10.875 8.542 1.00 98.25 84 THR A O 1
ATOM 653 N N . GLU A 1 85 ? 1.164 9.443 6.876 1.00 97.94 85 GLU A N 1
ATOM 654 C CA . GLU A 1 85 ? 2.514 9.114 7.332 1.00 97.94 85 GLU A CA 1
ATOM 655 C C . GLU A 1 85 ? 3.512 9.334 6.193 1.00 97.94 85 GLU A C 1
ATOM 657 O O . GLU A 1 85 ? 3.273 8.904 5.062 1.00 97.94 85 GLU A O 1
ATOM 662 N N . THR A 1 86 ? 4.628 10.009 6.474 1.00 97.19 86 THR A N 1
ATOM 663 C CA . THR A 1 86 ? 5.626 10.381 5.459 1.00 97.19 86 THR A CA 1
ATOM 664 C C . THR A 1 86 ? 7.016 9.908 5.855 1.00 97.19 86 THR A C 1
ATOM 666 O O . THR A 1 86 ? 7.483 10.158 6.963 1.00 97.19 86 THR A O 1
ATOM 669 N N . PHE A 1 87 ? 7.706 9.308 4.893 1.00 97.31 87 PHE A N 1
ATOM 670 C CA . PHE A 1 87 ? 9.104 8.918 4.973 1.00 97.31 87 PHE A CA 1
ATOM 671 C C . PHE A 1 87 ? 9.914 9.822 4.046 1.00 97.31 87 PHE A C 1
ATOM 673 O O . PHE A 1 87 ? 9.674 9.872 2.837 1.00 97.31 87 PHE A O 1
ATOM 680 N N . VAL A 1 88 ? 10.865 10.557 4.622 1.00 95.38 88 VAL A N 1
ATOM 681 C CA . VAL A 1 88 ? 11.766 11.455 3.891 1.00 95.38 88 VAL A CA 1
ATOM 682 C C . VAL A 1 88 ? 13.143 10.813 3.843 1.00 95.38 88 VAL A C 1
ATOM 684 O O . VAL A 1 88 ? 13.731 10.567 4.891 1.00 95.38 88 VAL A O 1
ATOM 687 N N . ASN A 1 89 ? 13.653 10.577 2.634 1.00 93.19 89 ASN A N 1
ATOM 688 C CA . ASN A 1 89 ? 14.865 9.799 2.375 1.00 93.19 89 ASN A CA 1
ATOM 689 C C . ASN A 1 89 ? 14.851 8.427 3.078 1.00 93.19 89 ASN A C 1
ATOM 691 O O . ASN A 1 89 ? 15.760 8.154 3.868 1.00 93.19 89 ASN A O 1
ATOM 695 N N . PRO A 1 90 ? 13.821 7.589 2.837 1.00 93.19 90 PRO A N 1
ATOM 696 C CA . PRO A 1 90 ? 13.795 6.250 3.405 1.00 93.19 90 PRO A CA 1
ATOM 697 C C . PRO A 1 90 ? 15.016 5.440 2.960 1.00 93.19 90 PRO A C 1
ATOM 699 O O . PRO A 1 90 ? 15.540 5.612 1.855 1.00 93.19 90 PRO A O 1
ATOM 702 N N . THR A 1 91 ? 15.474 4.566 3.846 1.00 91.50 91 THR A N 1
ATOM 703 C CA . THR A 1 91 ? 16.485 3.554 3.539 1.00 91.50 91 THR A CA 1
ATOM 704 C C . THR A 1 91 ? 15.869 2.429 2.705 1.00 91.50 91 THR A C 1
ATOM 706 O O . THR A 1 91 ? 14.678 2.449 2.431 1.00 91.50 91 THR A O 1
ATOM 709 N N . VAL A 1 92 ? 16.668 1.446 2.273 1.00 86.69 92 VAL A N 1
ATOM 710 C CA . VAL A 1 92 ? 16.182 0.339 1.422 1.00 86.69 92 VAL A CA 1
ATOM 711 C C . VAL A 1 92 ? 14.989 -0.393 2.048 1.00 86.69 92 VAL A C 1
ATOM 713 O O . VAL A 1 92 ? 14.111 -0.850 1.321 1.00 86.69 92 VAL A O 1
ATOM 716 N N . GLU A 1 93 ? 14.946 -0.487 3.377 1.00 88.19 93 GLU A N 1
ATOM 717 C CA . GLU A 1 93 ? 13.838 -1.058 4.135 1.00 88.19 93 GLU A CA 1
ATOM 718 C C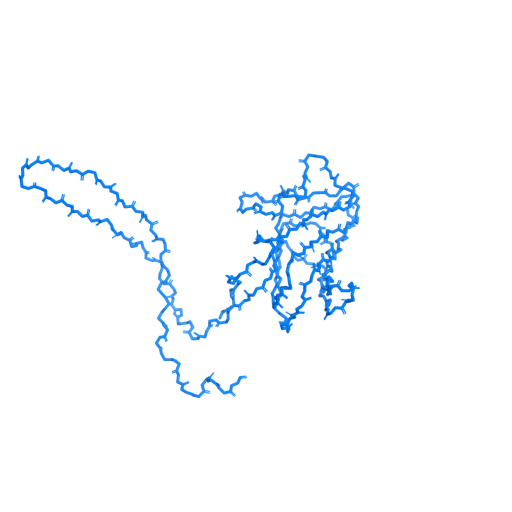 . GLU A 1 93 ? 13.535 -0.176 5.338 1.00 88.19 93 GLU A C 1
ATOM 720 O O . GLU A 1 93 ? 14.424 0.122 6.133 1.00 88.19 93 GLU A O 1
ATOM 725 N N . ASP A 1 94 ? 12.272 0.188 5.525 1.00 91.75 94 ASP A N 1
ATOM 726 C CA . ASP A 1 94 ? 11.866 1.011 6.656 1.00 91.75 94 ASP A CA 1
ATOM 727 C C . ASP A 1 94 ? 10.532 0.565 7.242 1.00 91.75 94 ASP A C 1
ATOM 729 O O . ASP A 1 94 ? 9.713 -0.124 6.625 1.00 91.75 94 ASP A O 1
ATOM 733 N N . LYS A 1 95 ? 10.330 0.956 8.501 1.00 92.25 95 LYS A N 1
ATOM 734 C CA . LYS A 1 95 ? 9.114 0.657 9.252 1.00 92.25 95 LYS A CA 1
ATOM 735 C C . LYS A 1 95 ? 8.717 1.804 10.156 1.00 92.25 95 LYS A C 1
ATOM 737 O O . LYS A 1 95 ? 9.565 2.475 10.742 1.00 92.25 95 LYS A O 1
ATOM 742 N N . LEU A 1 96 ? 7.415 1.957 10.344 1.00 95.00 96 LEU A N 1
ATOM 743 C CA . LEU A 1 96 ? 6.835 2.934 11.251 1.00 95.00 96 LEU A CA 1
ATOM 744 C C . LEU A 1 96 ? 5.707 2.301 12.052 1.00 95.00 96 LEU A C 1
ATOM 746 O O . LEU A 1 96 ? 4.896 1.545 11.522 1.00 95.00 96 LEU A O 1
ATOM 750 N N . TYR A 1 97 ? 5.651 2.660 13.328 1.00 94.62 97 TYR A N 1
ATOM 751 C CA . TYR A 1 97 ? 4.532 2.367 14.213 1.00 94.62 97 TYR A CA 1
ATOM 752 C C . TYR A 1 97 ? 3.883 3.693 14.593 1.00 94.62 97 TYR A C 1
ATOM 754 O O . TYR A 1 97 ? 4.592 4.617 14.992 1.00 94.62 97 TYR A O 1
ATOM 762 N N . PHE A 1 98 ? 2.565 3.780 14.479 1.00 95.88 98 PHE A N 1
ATOM 763 C CA . PHE A 1 98 ? 1.810 5.017 14.672 1.00 95.88 98 PHE A CA 1
ATOM 764 C C . PHE A 1 98 ? 0.549 4.766 15.506 1.00 95.88 98 PHE A C 1
ATOM 766 O O . PHE A 1 98 ? 0.231 3.632 15.874 1.00 95.88 98 PHE A O 1
ATOM 773 N N . THR A 1 99 ? -0.159 5.839 15.859 1.00 95.38 99 THR A N 1
ATOM 774 C CA . THR A 1 99 ? -1.425 5.740 16.594 1.00 95.38 99 THR A CA 1
ATOM 775 C C . THR A 1 99 ? -2.457 5.004 15.754 1.00 95.38 99 THR A C 1
ATOM 777 O O . THR A 1 99 ? -2.708 5.382 14.614 1.00 95.38 99 THR A O 1
ATOM 780 N N . LYS A 1 100 ? -3.098 3.985 16.332 1.00 96.62 100 LYS A N 1
ATOM 781 C CA . LYS A 1 100 ? -4.044 3.135 15.610 1.00 96.62 100 LYS A CA 1
ATOM 782 C C . LYS A 1 100 ? -5.130 3.935 14.897 1.00 96.62 100 LYS A C 1
ATOM 784 O O . LYS A 1 100 ? -5.955 4.599 15.524 1.00 96.62 100 LYS A O 1
ATOM 789 N N . LEU A 1 101 ? -5.161 3.780 13.580 1.00 97.56 101 LEU A N 1
ATOM 790 C CA . LEU A 1 101 ? -6.218 4.266 12.713 1.00 97.56 101 LEU A CA 1
ATOM 791 C C . LEU A 1 101 ? -7.286 3.180 12.560 1.00 97.56 101 LEU A C 1
ATOM 793 O O . LEU A 1 101 ? -6.991 1.983 12.515 1.00 97.56 101 LEU A O 1
ATOM 797 N N . THR A 1 102 ? -8.542 3.606 12.472 1.00 96.94 102 THR A N 1
ATOM 798 C CA . THR A 1 102 ? -9.712 2.736 12.274 1.00 96.94 102 THR A CA 1
ATOM 799 C C . THR A 1 102 ? -10.532 3.251 11.095 1.00 96.94 102 THR A C 1
ATOM 801 O O . THR A 1 102 ? -10.329 4.381 10.656 1.00 96.94 102 THR A O 1
ATOM 804 N N . THR A 1 103 ? -11.463 2.448 10.571 1.00 96.94 103 THR A N 1
ATOM 805 C CA . THR A 1 103 ? -12.328 2.801 9.421 1.00 96.94 103 THR A CA 1
ATOM 806 C C . THR A 1 103 ? -11.580 3.030 8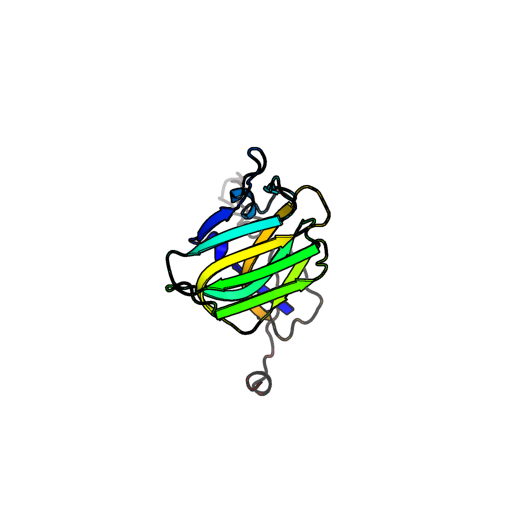.099 1.00 96.94 103 THR A C 1
ATOM 808 O O . THR A 1 103 ? -12.079 3.707 7.201 1.00 96.94 103 THR A O 1
ATOM 811 N N . ILE A 1 104 ? -10.384 2.448 7.948 1.00 97.75 104 ILE A N 1
ATOM 812 C CA . ILE A 1 104 ? -9.589 2.558 6.717 1.00 97.75 104 ILE A CA 1
ATOM 813 C C . ILE A 1 104 ? -10.304 1.807 5.588 1.00 97.75 104 ILE A C 1
ATOM 815 O O . ILE A 1 104 ? -10.664 0.640 5.736 1.00 97.75 104 ILE A O 1
ATOM 819 N N . ARG A 1 105 ? -10.478 2.474 4.448 1.00 97.50 105 ARG A N 1
ATOM 820 C CA . ARG A 1 105 ? -11.103 1.938 3.229 1.00 97.50 105 ARG A CA 1
ATOM 821 C C . ARG A 1 105 ? -10.253 2.065 1.990 1.00 97.50 105 ARG A C 1
ATOM 823 O O . ARG A 1 105 ? -10.406 1.249 1.086 1.00 97.50 105 ARG A O 1
ATOM 830 N N . ALA A 1 106 ? -9.360 3.039 1.972 1.00 97.62 106 ALA A N 1
ATOM 831 C CA . ALA A 1 106 ? -8.332 3.123 0.962 1.00 97.62 106 ALA A CA 1
ATOM 832 C C . ALA A 1 106 ? -7.027 3.632 1.569 1.00 97.62 106 ALA A C 1
ATOM 834 O O . ALA A 1 106 ? -7.031 4.374 2.556 1.00 97.62 106 ALA A O 1
ATOM 835 N N . ILE A 1 107 ? -5.920 3.229 0.962 1.00 97.88 107 ILE A N 1
ATOM 836 C CA . ILE A 1 107 ? -4.594 3.778 1.210 1.00 97.88 107 ILE A CA 1
ATOM 837 C C . ILE A 1 107 ? -4.057 4.251 -0.135 1.00 97.88 107 ILE A C 1
ATOM 839 O O . ILE A 1 107 ? -4.041 3.492 -1.104 1.00 97.88 107 ILE A O 1
ATOM 843 N N . GLU A 1 108 ? -3.624 5.503 -0.189 1.00 97.94 108 GLU A N 1
ATOM 844 C CA . GLU A 1 108 ? -2.873 6.046 -1.316 1.00 97.94 108 GLU A CA 1
ATOM 845 C C . GLU A 1 108 ? -1.415 6.188 -0.906 1.00 97.94 108 GLU A C 1
ATOM 847 O O . GLU A 1 108 ? -1.092 6.939 0.015 1.00 97.94 108 GLU A O 1
ATOM 852 N N . VAL A 1 109 ? -0.538 5.460 -1.588 1.00 97.69 109 VAL A N 1
ATOM 853 C CA . VAL A 1 109 ? 0.907 5.520 -1.387 1.00 97.69 109 VAL A CA 1
ATOM 854 C C . VAL A 1 109 ? 1.504 6.312 -2.535 1.00 97.69 109 VAL A C 1
ATOM 856 O O . VAL A 1 109 ? 1.538 5.844 -3.670 1.00 97.69 109 VAL A O 1
ATOM 859 N N . THR A 1 110 ? 1.951 7.530 -2.252 1.00 98.12 110 THR A N 1
ATOM 860 C CA . THR A 1 110 ? 2.659 8.364 -3.227 1.00 98.12 110 THR A CA 1
ATOM 861 C C . THR A 1 110 ? 4.154 8.157 -3.064 1.00 98.12 110 THR A C 1
ATOM 863 O O . THR A 1 110 ? 4.678 8.338 -1.966 1.00 98.12 110 THR A O 1
ATOM 866 N N . MET A 1 111 ? 4.840 7.810 -4.149 1.00 97.06 111 MET A N 1
ATOM 867 C CA . MET A 1 111 ? 6.283 7.581 -4.170 1.00 97.06 111 MET A CA 1
ATOM 868 C C . MET A 1 111 ? 6.938 8.473 -5.221 1.00 97.06 111 MET A C 1
ATOM 870 O O . MET A 1 111 ? 6.467 8.533 -6.359 1.00 97.06 111 MET A O 1
ATOM 874 N N . THR A 1 112 ? 8.032 9.143 -4.857 1.00 97.38 112 THR A N 1
ATOM 875 C CA . THR A 1 112 ? 8.806 9.988 -5.779 1.00 97.38 112 THR A CA 1
ATOM 876 C C . THR A 1 112 ? 10.297 9.700 -5.692 1.00 97.38 112 THR A C 1
ATOM 878 O O . THR A 1 112 ? 10.851 9.469 -4.614 1.00 97.38 112 THR A O 1
ATOM 881 N N . THR A 1 113 ? 10.974 9.734 -6.836 1.00 96.12 113 THR A N 1
ATOM 882 C CA . THR A 1 113 ? 12.425 9.537 -6.942 1.00 96.12 113 THR A CA 1
ATOM 883 C C . THR A 1 113 ? 13.068 10.596 -7.839 1.00 96.12 113 THR A C 1
ATOM 885 O O . THR A 1 113 ? 12.397 11.243 -8.643 1.00 96.12 113 THR A O 1
ATOM 888 N N . GLY A 1 114 ? 14.381 10.784 -7.684 1.00 94.50 114 GLY A N 1
ATOM 889 C CA . GLY A 1 114 ? 15.199 11.573 -8.610 1.00 94.50 114 GLY A CA 1
ATOM 890 C C . GLY A 1 114 ? 15.571 10.814 -9.890 1.00 94.50 114 GLY A C 1
ATOM 891 O O . GLY A 1 114 ? 16.117 11.411 -10.815 1.00 94.50 114 GLY A O 1
ATOM 892 N N . GLU A 1 115 ? 15.288 9.512 -9.945 1.00 93.44 115 GLU A N 1
ATOM 893 C CA . GLU A 1 115 ? 15.511 8.647 -11.107 1.00 93.44 115 GLU A CA 1
ATOM 894 C C . GLU A 1 115 ? 14.358 8.725 -12.123 1.00 93.44 115 GLU A C 1
ATOM 896 O O . GLU A 1 115 ? 13.336 9.362 -11.886 1.00 93.44 115 GLU A O 1
ATOM 901 N N . SER A 1 116 ? 14.502 8.085 -13.286 1.00 93.94 116 SER A N 1
ATOM 902 C CA . SER A 1 116 ? 13.478 8.102 -14.344 1.00 93.94 116 SER A CA 1
ATOM 903 C C . SER A 1 116 ? 12.259 7.223 -14.049 1.00 93.94 116 SER A C 1
ATOM 905 O O . SER A 1 116 ? 11.195 7.445 -14.626 1.00 93.94 116 SER A O 1
ATOM 907 N N . THR A 1 117 ? 12.404 6.230 -13.174 1.00 93.88 117 THR A N 1
ATOM 908 C CA . THR A 1 117 ? 11.363 5.252 -12.837 1.00 93.88 117 THR A CA 1
ATOM 909 C C . THR A 1 117 ? 11.344 4.993 -11.344 1.00 93.88 117 THR A C 1
ATOM 911 O O . THR A 1 117 ? 12.409 4.885 -10.747 1.00 93.88 117 THR A O 1
ATOM 914 N N . VAL A 1 118 ? 10.166 4.822 -10.751 1.00 94.50 118 VAL A N 1
ATOM 915 C CA . VAL A 1 118 ? 10.016 4.352 -9.363 1.00 94.50 118 VAL A CA 1
ATOM 916 C C . VAL A 1 118 ? 9.839 2.839 -9.346 1.00 94.50 118 VAL A C 1
ATOM 918 O O . VAL A 1 118 ? 9.033 2.330 -10.123 1.00 94.50 118 VAL A O 1
ATOM 921 N N . PHE A 1 119 ? 10.506 2.139 -8.431 1.00 92.56 119 PHE A N 1
ATOM 922 C CA . PHE A 1 119 ? 10.190 0.748 -8.105 1.00 92.56 119 PHE A CA 1
ATOM 923 C C . PHE A 1 119 ? 9.956 0.548 -6.608 1.00 92.56 119 PHE A C 1
ATOM 925 O O . PHE A 1 119 ? 10.445 1.319 -5.776 1.00 92.56 119 PHE A O 1
ATOM 932 N N . VAL A 1 120 ? 9.204 -0.501 -6.283 1.00 91.50 120 VAL A N 1
ATOM 933 C CA . VAL A 1 120 ? 9.005 -0.995 -4.921 1.00 91.50 120 VAL A CA 1
ATOM 934 C C . VAL A 1 120 ? 8.861 -2.517 -4.927 1.00 91.50 120 VAL A C 1
ATOM 936 O O . VAL A 1 120 ? 8.237 -3.085 -5.828 1.00 91.50 120 VAL A O 1
ATOM 939 N N . GLY A 1 121 ? 9.467 -3.170 -3.939 1.00 87.31 121 GLY A N 1
ATOM 940 C CA . GLY A 1 121 ? 9.371 -4.608 -3.722 1.00 87.31 121 GLY A CA 1
ATOM 941 C C . GLY A 1 121 ? 8.154 -4.955 -2.877 1.00 87.31 121 GLY A C 1
ATOM 942 O O . GLY A 1 121 ? 7.155 -5.431 -3.404 1.00 87.31 121 GLY A O 1
ATOM 943 N N . ASN A 1 122 ? 8.219 -4.687 -1.570 1.00 86.50 122 ASN A N 1
ATOM 944 C CA . ASN A 1 122 ? 7.165 -5.052 -0.620 1.00 86.50 122 ASN A CA 1
ATOM 945 C C . ASN A 1 122 ? 6.576 -3.809 0.052 1.00 86.50 122 ASN A C 1
ATOM 947 O O . ASN A 1 122 ? 7.310 -2.910 0.464 1.00 86.50 122 ASN A O 1
ATOM 951 N N . ILE A 1 123 ? 5.250 -3.786 0.193 1.00 90.25 123 ILE A N 1
ATOM 952 C CA . ILE A 1 123 ? 4.525 -2.856 1.055 1.00 90.25 123 ILE A CA 1
ATOM 953 C C . ILE A 1 123 ? 3.588 -3.676 1.934 1.00 90.25 123 ILE A C 1
ATOM 955 O O . ILE A 1 123 ? 2.725 -4.403 1.447 1.00 90.25 123 ILE A O 1
ATOM 959 N N . SER A 1 124 ? 3.720 -3.493 3.239 1.00 91.56 124 SER A N 1
ATOM 960 C CA . SER A 1 124 ? 2.883 -4.113 4.253 1.00 91.56 124 SER A CA 1
ATOM 961 C C . SER A 1 124 ? 2.327 -3.037 5.179 1.00 91.56 124 SER A C 1
ATOM 963 O O . SER A 1 124 ? 3.044 -2.168 5.673 1.00 91.56 124 SER A O 1
ATOM 965 N N . VAL A 1 125 ? 1.025 -3.085 5.432 1.00 94.56 125 VAL A N 1
ATOM 966 C CA . VAL A 1 125 ? 0.338 -2.169 6.349 1.00 94.56 125 VAL A CA 1
ATOM 967 C C . VAL A 1 125 ? -0.577 -3.000 7.212 1.00 94.56 125 VAL A C 1
ATOM 969 O O . VAL A 1 125 ? -1.198 -3.940 6.721 1.00 94.56 125 VAL A O 1
ATOM 972 N N . GLY A 1 126 ? -0.671 -2.690 8.500 1.00 94.88 126 GLY A N 1
ATOM 973 C CA . GLY A 1 126 ? -1.321 -3.636 9.382 1.00 94.88 126 GLY A CA 1
ATOM 974 C C . GLY A 1 126 ? -1.260 -3.336 10.861 1.00 94.88 126 GLY A C 1
ATOM 975 O O . GLY A 1 126 ? -1.036 -2.199 11.279 1.00 94.88 126 GLY A O 1
ATOM 976 N N . VAL A 1 127 ? -1.494 -4.389 11.640 1.00 94.00 127 VAL A N 1
ATOM 977 C CA . VAL A 1 127 ? -1.526 -4.341 13.102 1.00 94.00 127 VAL A CA 1
ATOM 978 C C . VAL A 1 127 ? -0.242 -4.939 13.663 1.00 94.00 127 VAL A C 1
ATOM 980 O O . VAL A 1 127 ? 0.138 -6.049 13.279 1.00 94.00 127 VAL A O 1
ATOM 983 N N . TYR A 1 128 ? 0.415 -4.226 14.576 1.00 92.81 128 TYR A N 1
ATOM 984 C CA . TYR A 1 128 ? 1.558 -4.742 15.319 1.00 92.81 128 TYR A CA 1
ATOM 985 C C . TYR A 1 128 ? 1.167 -5.268 16.700 1.00 92.81 128 TYR A C 1
ATOM 987 O O . TYR A 1 128 ? 0.153 -4.913 17.295 1.00 92.81 128 TYR A O 1
ATOM 995 N N . THR A 1 129 ? 2.017 -6.128 17.246 1.00 89.69 129 THR A N 1
ATOM 996 C CA . THR A 1 129 ? 1.964 -6.558 18.641 1.00 89.69 129 THR A CA 1
ATOM 997 C C . THR A 1 129 ? 3.277 -6.206 19.320 1.00 89.69 129 THR A C 1
ATOM 999 O O . THR A 1 129 ? 4.365 -6.491 18.809 1.00 89.69 129 THR A O 1
ATOM 1002 N N . GLN A 1 130 ? 3.173 -5.541 20.469 1.00 86.62 130 GLN A N 1
ATOM 1003 C CA . GLN A 1 130 ? 4.305 -5.284 21.346 1.00 86.62 130 GLN A CA 1
ATOM 1004 C C . GLN A 1 130 ? 4.516 -6.507 22.237 1.00 86.62 130 GLN A C 1
ATOM 1006 O O . GLN A 1 130 ? 3.669 -6.860 23.050 1.00 86.62 130 GLN A O 1
ATOM 1011 N N . LEU A 1 131 ? 5.682 -7.123 22.105 1.00 81.12 131 LEU A N 1
ATOM 1012 C CA . LEU A 1 131 ? 6.171 -8.131 23.028 1.00 81.12 131 LEU A CA 1
ATOM 1013 C C . LEU A 1 131 ? 6.969 -7.439 24.135 1.00 81.12 131 LEU A C 1
ATOM 1015 O O . LEU A 1 131 ? 7.976 -6.762 23.865 1.00 81.12 131 LEU A O 1
ATOM 1019 N N . TYR A 1 132 ? 6.490 -7.601 25.364 1.00 76.44 132 TYR A N 1
ATOM 1020 C CA . TYR A 1 132 ? 7.133 -7.146 26.592 1.00 76.44 132 TYR A CA 1
ATOM 1021 C C . TYR A 1 132 ? 8.033 -8.257 27.147 1.00 76.44 132 TYR A C 1
ATOM 1023 O O . TYR A 1 132 ? 7.784 -9.431 26.901 1.00 76.44 132 TYR A O 1
ATOM 1031 N N . ASN A 1 133 ? 9.090 -7.877 27.870 1.00 63.50 133 ASN A N 1
ATOM 1032 C CA . ASN A 1 133 ? 9.975 -8.795 28.599 1.00 63.50 133 ASN A CA 1
ATOM 1033 C C . ASN A 1 133 ? 10.570 -9.947 27.765 1.00 63.50 133 ASN A C 1
ATOM 1035 O O . ASN A 1 133 ? 10.672 -11.072 28.238 1.00 63.50 133 ASN A O 1
ATOM 1039 N N . ILE A 1 134 ? 11.031 -9.667 26.540 1.00 56.94 134 ILE A N 1
ATOM 1040 C CA . ILE A 1 134 ? 11.869 -10.636 25.822 1.00 56.94 134 ILE A CA 1
ATOM 1041 C C . ILE A 1 134 ? 13.226 -10.695 26.520 1.00 56.94 134 ILE A C 1
ATOM 1043 O O . ILE A 1 134 ? 14.057 -9.799 26.353 1.00 56.94 134 ILE A O 1
ATOM 1047 N N . VAL A 1 135 ? 13.446 -11.749 27.301 1.00 55.56 135 VAL A N 1
ATOM 1048 C CA . VAL A 1 135 ? 14.767 -12.076 27.833 1.00 55.56 135 VAL A CA 1
ATOM 1049 C C . VAL A 1 135 ? 15.555 -12.732 26.702 1.00 55.56 135 VAL A C 1
ATOM 1051 O O . VAL A 1 135 ? 15.308 -13.874 26.329 1.00 55.56 135 VAL A O 1
ATOM 1054 N N . LEU A 1 136 ? 16.474 -11.976 26.102 1.00 52.78 136 LEU A N 1
ATOM 1055 C CA . LEU A 1 136 ? 17.452 -12.534 25.172 1.00 52.78 136 LEU A CA 1
ATOM 1056 C C . LEU A 1 136 ? 18.457 -13.396 25.956 1.00 52.78 136 LEU A C 1
ATOM 1058 O O . LEU A 1 136 ? 18.869 -12.991 27.047 1.00 52.78 136 LEU A O 1
ATOM 1062 N N . PRO A 1 137 ? 18.890 -14.543 25.404 1.00 52.53 137 PRO A N 1
ATOM 1063 C CA . PRO A 1 137 ? 18.832 -14.901 23.985 1.00 52.53 137 PRO A CA 1
ATOM 1064 C C . PRO A 1 137 ? 17.593 -15.717 23.579 1.00 52.53 137 PRO A C 1
ATOM 1066 O O . PRO A 1 137 ? 17.219 -16.684 24.234 1.00 52.53 137 PRO A O 1
ATOM 1069 N N . MET A 1 138 ? 17.006 -15.368 22.429 1.00 51.91 138 MET A N 1
ATOM 1070 C CA . MET A 1 138 ? 16.078 -16.260 21.728 1.00 51.91 138 MET A CA 1
ATOM 1071 C C . MET A 1 138 ? 16.867 -17.480 21.249 1.00 51.91 138 MET A C 1
ATOM 1073 O O . MET A 1 138 ? 17.775 -17.343 20.428 1.00 51.91 138 MET A O 1
ATOM 1077 N N . THR A 1 139 ? 16.533 -18.662 21.760 1.00 49.66 139 THR A N 1
ATOM 1078 C CA . THR A 1 139 ? 17.145 -19.912 21.297 1.00 49.66 139 THR A CA 1
ATOM 1079 C C . THR A 1 139 ? 16.303 -20.445 20.146 1.00 49.66 139 THR A C 1
ATOM 1081 O O . THR A 1 139 ? 15.119 -20.734 20.314 1.00 49.66 139 THR A O 1
ATOM 1084 N N . VAL A 1 140 ? 16.891 -20.515 18.950 1.00 50.44 140 VAL A N 1
ATOM 1085 C CA . VAL A 1 140 ? 16.271 -21.198 17.809 1.00 50.44 140 VAL A CA 1
ATOM 1086 C C . VAL A 1 140 ? 16.487 -22.688 18.019 1.00 50.44 140 VAL A C 1
ATOM 1088 O O . VAL A 1 140 ? 17.614 -23.169 17.921 1.00 50.44 140 VAL A O 1
ATOM 1091 N N . GLU A 1 141 ? 15.415 -23.414 18.307 1.00 51.62 141 GLU A N 1
ATOM 1092 C CA . GLU A 1 141 ? 15.465 -24.865 18.447 1.00 51.62 141 GLU A CA 1
ATOM 1093 C C . GLU A 1 141 ? 14.735 -25.525 17.280 1.00 51.62 141 GLU A C 1
ATOM 1095 O O . GLU A 1 141 ? 13.633 -25.133 16.891 1.00 51.62 141 GLU A O 1
ATOM 1100 N N . HIS A 1 142 ? 15.371 -26.537 16.696 1.00 48.50 142 HIS A N 1
ATOM 1101 C CA . HIS A 1 142 ? 14.724 -27.408 15.727 1.00 48.50 142 HIS A CA 1
ATOM 1102 C C . HIS A 1 142 ? 13.918 -28.441 16.508 1.00 48.50 142 HIS A C 1
ATOM 1104 O O . HIS A 1 142 ? 14.480 -29.406 17.026 1.00 48.50 142 HIS A O 1
ATOM 1110 N N . VAL A 1 143 ? 12.605 -28.245 16.595 1.00 51.97 143 VAL A N 1
ATOM 1111 C CA . VAL A 1 143 ? 11.724 -29.233 17.217 1.00 51.97 143 VAL A CA 1
ATOM 1112 C C . VAL A 1 143 ? 11.369 -30.282 16.168 1.00 51.97 143 VAL A C 1
ATOM 1114 O O . VAL A 1 143 ? 10.600 -30.032 15.238 1.00 51.97 143 VAL A O 1
ATOM 1117 N N . ASP A 1 144 ? 11.958 -31.471 16.302 1.00 50.00 144 ASP A N 1
ATOM 1118 C CA . ASP A 1 144 ? 11.544 -32.639 15.528 1.00 50.00 144 ASP A CA 1
ATOM 1119 C C . ASP A 1 144 ? 10.269 -33.219 16.157 1.00 50.00 144 ASP A C 1
ATOM 1121 O O . ASP A 1 144 ? 10.305 -33.854 17.208 1.00 50.00 144 ASP A O 1
ATOM 1125 N N . THR A 1 145 ? 9.126 -32.971 15.518 1.00 58.31 145 THR A N 1
ATOM 1126 C CA . THR A 1 145 ? 7.821 -33.516 15.929 1.00 58.31 145 THR A CA 1
ATOM 1127 C C . THR A 1 145 ? 7.542 -34.897 15.328 1.00 58.31 145 THR A C 1
ATOM 1129 O O . THR A 1 145 ? 6.406 -35.372 15.373 1.00 58.31 145 THR A O 1
ATOM 1132 N N . SER A 1 146 ? 8.543 -35.556 14.731 1.00 56.09 146 SER A N 1
ATOM 1133 C CA . SER A 1 146 ? 8.332 -36.859 14.106 1.00 56.09 146 SER A CA 1
ATOM 1134 C C . SER A 1 146 ? 7.904 -37.914 15.127 1.00 56.09 146 SER A C 1
ATOM 1136 O O . SER A 1 146 ? 8.548 -38.162 16.146 1.00 56.09 146 SER A O 1
ATOM 1138 N N . VAL A 1 147 ? 6.778 -38.560 14.830 1.00 56.62 147 VAL A N 1
ATOM 1139 C CA . VAL A 1 147 ? 6.266 -39.684 15.611 1.00 56.62 147 VAL A CA 1
ATOM 1140 C C . VAL A 1 147 ? 6.825 -40.965 15.009 1.00 56.62 147 VAL A C 1
ATOM 1142 O O . VAL A 1 147 ? 6.551 -41.292 13.854 1.00 56.62 147 VAL A O 1
ATOM 1145 N N . PHE A 1 148 ? 7.588 -41.717 15.797 1.00 53.88 148 PHE A N 1
ATOM 1146 C CA . PHE A 1 148 ? 8.016 -43.058 15.417 1.00 53.88 148 PHE A CA 1
ATOM 1147 C C . PHE A 1 148 ? 6.916 -44.058 15.776 1.00 53.88 148 PHE A C 1
ATOM 1149 O O . PHE A 1 148 ? 6.681 -44.349 16.947 1.00 53.88 148 PHE A O 1
ATOM 1156 N N . SER A 1 149 ? 6.240 -44.600 14.764 1.00 54.12 149 SER A N 1
ATOM 1157 C CA . SER A 1 149 ? 5.356 -45.754 14.936 1.00 54.12 149 SER A CA 1
ATOM 1158 C C . SER A 1 149 ? 6.140 -47.030 14.633 1.00 54.12 149 SER A C 1
ATOM 1160 O O . SER A 1 149 ? 6.545 -47.260 13.494 1.00 54.12 149 SER A O 1
ATOM 1162 N N . GLN A 1 150 ? 6.375 -47.860 15.651 1.00 51.53 150 GLN A N 1
ATOM 1163 C CA . GLN A 1 150 ? 6.932 -49.199 15.472 1.00 51.53 150 GLN A CA 1
ATOM 1164 C C . GLN A 1 150 ? 5.781 -50.208 15.470 1.00 51.53 150 GLN A C 1
ATOM 1166 O O . GLN A 1 150 ? 5.105 -50.396 16.479 1.00 51.53 150 GLN A O 1
ATOM 1171 N N . THR A 1 151 ? 5.544 -50.866 14.336 1.00 53.91 151 THR A N 1
ATOM 1172 C CA . THR A 1 151 ? 4.653 -52.031 14.281 1.00 53.91 151 THR A CA 1
ATOM 1173 C C . THR A 1 151 ? 5.475 -53.285 14.585 1.00 53.91 151 THR A C 1
ATOM 1175 O O . THR A 1 151 ? 6.575 -53.454 14.055 1.00 53.91 151 THR A O 1
ATOM 1178 N N . ASN A 1 152 ? 4.969 -54.166 15.456 1.00 51.31 152 ASN A N 1
ATOM 1179 C CA . ASN A 1 152 ? 5.599 -55.455 15.765 1.00 51.31 152 ASN A CA 1
ATOM 1180 C C . ASN A 1 152 ? 5.716 -56.299 14.484 1.00 51.31 152 ASN A C 1
ATOM 1182 O O . ASN A 1 152 ? 4.752 -56.943 14.078 1.00 51.31 152 ASN A O 1
ATOM 1186 N N . GLY A 1 153 ? 6.881 -56.268 13.832 1.00 57.44 153 GLY A N 1
ATOM 1187 C CA . GLY A 1 153 ? 7.099 -57.000 12.580 1.00 57.44 153 GLY A CA 1
ATOM 1188 C C . GLY A 1 153 ? 8.295 -56.583 11.717 1.00 57.44 153 GLY A C 1
ATOM 1189 O O . GLY A 1 153 ? 8.313 -56.923 10.541 1.00 57.44 153 GLY A O 1
ATOM 1190 N N . ALA A 1 154 ? 9.293 -55.873 12.262 1.00 54.62 154 ALA A N 1
ATOM 1191 C CA . ALA A 1 154 ? 10.558 -55.565 11.574 1.00 54.62 154 ALA A CA 1
ATOM 1192 C C . ALA A 1 154 ? 10.440 -54.834 10.212 1.00 54.62 154 ALA A C 1
ATOM 1194 O O . ALA A 1 154 ? 11.277 -55.023 9.330 1.00 54.62 154 ALA A O 1
ATOM 1195 N N . GLN A 1 155 ? 9.453 -53.948 10.048 1.00 52.53 155 GLN A N 1
ATOM 1196 C CA . GLN A 1 155 ? 9.416 -52.982 8.944 1.00 52.53 155 GLN A CA 1
ATOM 1197 C C . GLN A 1 155 ? 9.231 -51.563 9.491 1.00 52.53 155 GLN A C 1
ATOM 1199 O O . GLN A 1 155 ? 8.314 -51.301 10.265 1.00 52.53 155 GLN A O 1
ATOM 1204 N N . PHE A 1 156 ? 10.125 -50.651 9.100 1.00 48.56 156 PHE A N 1
ATOM 1205 C CA . PHE A 1 156 ? 10.010 -49.223 9.393 1.00 48.56 156 PHE A CA 1
ATOM 1206 C C . PHE A 1 156 ? 9.074 -48.578 8.362 1.00 48.56 156 PHE A C 1
ATOM 1208 O O . PHE A 1 156 ? 9.381 -48.587 7.170 1.00 48.56 156 PHE A O 1
ATOM 1215 N N . LEU A 1 157 ? 7.944 -48.021 8.811 1.00 48.34 157 LEU A N 1
ATOM 1216 C CA . LEU A 1 157 ? 7.064 -47.187 7.987 1.00 48.34 157 LEU A CA 1
ATOM 1217 C C . LEU A 1 157 ? 7.450 -45.703 8.135 1.00 48.34 157 LEU A C 1
ATOM 1219 O O . LEU A 1 157 ? 7.780 -45.239 9.220 1.00 48.34 157 LEU A O 1
ATOM 1223 N N . TYR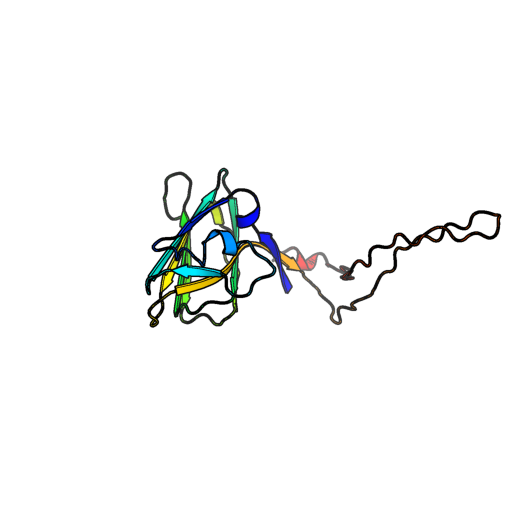 A 1 158 ? 7.425 -45.011 6.998 1.00 46.72 158 TYR A N 1
ATOM 1224 C CA . TYR A 1 158 ? 7.818 -43.632 6.679 1.00 46.72 158 TYR A CA 1
ATOM 1225 C C . TYR A 1 158 ? 7.842 -42.568 7.796 1.00 46.72 158 TYR A C 1
ATOM 1227 O O . TYR A 1 158 ? 6.923 -42.436 8.600 1.00 46.72 158 TYR A O 1
ATOM 1235 N N . ARG A 1 159 ? 8.864 -41.699 7.725 1.00 43.91 159 ARG A N 1
ATOM 1236 C CA . ARG A 1 159 ? 8.967 -40.434 8.468 1.00 43.91 159 ARG A CA 1
ATOM 1237 C C . ARG A 1 159 ? 8.077 -39.376 7.810 1.00 43.91 159 ARG A C 1
ATOM 1239 O O . ARG A 1 159 ? 8.452 -38.807 6.790 1.00 43.91 159 ARG A O 1
ATOM 1246 N N . THR A 1 160 ? 6.939 -39.066 8.416 1.00 49.47 160 THR A N 1
ATOM 1247 C CA . THR A 1 160 ? 6.239 -37.791 8.195 1.00 49.47 160 THR A CA 1
ATOM 1248 C C . THR A 1 160 ? 6.570 -36.871 9.357 1.00 49.47 160 THR A C 1
ATOM 1250 O O . THR A 1 160 ? 5.995 -36.987 10.434 1.00 49.47 160 THR A O 1
ATOM 1253 N N . GLY A 1 161 ? 7.547 -35.994 9.150 1.00 46.41 161 GLY A N 1
ATOM 1254 C CA . GLY A 1 161 ? 7.870 -34.909 10.067 1.00 46.41 161 GLY A CA 1
ATOM 1255 C C . GLY A 1 161 ? 7.948 -33.613 9.277 1.00 46.41 161 GLY A C 1
ATOM 1256 O O . GLY A 1 161 ? 8.572 -33.576 8.219 1.00 46.41 161 GLY A O 1
ATOM 1257 N N . VAL A 1 162 ? 7.303 -32.566 9.782 1.00 45.25 162 VAL A N 1
ATOM 1258 C CA . VAL A 1 162 ? 7.533 -31.193 9.334 1.00 45.25 162 VAL A CA 1
ATOM 1259 C C . VAL A 1 162 ? 8.537 -30.605 10.313 1.00 45.25 162 VAL A C 1
ATOM 1261 O O . VAL A 1 162 ? 8.307 -30.629 11.521 1.00 45.25 162 VAL A O 1
ATOM 1264 N N . THR A 1 163 ? 9.669 -30.108 9.820 1.00 41.88 163 THR A N 1
ATOM 1265 C CA . THR A 1 163 ? 10.545 -29.283 10.653 1.00 41.88 163 THR A CA 1
ATOM 1266 C C . THR A 1 163 ? 9.845 -27.947 10.843 1.00 41.88 163 THR A C 1
ATOM 1268 O O . THR A 1 163 ? 9.669 -27.203 9.882 1.00 41.88 163 THR A O 1
ATOM 1271 N N . VAL A 1 164 ? 9.403 -27.665 12.066 1.00 42.94 164 VAL A N 1
ATOM 1272 C CA . VAL A 1 164 ? 8.815 -26.372 12.415 1.00 42.94 164 VAL A CA 1
ATOM 1273 C C . VAL A 1 164 ? 9.886 -25.577 13.139 1.00 42.94 164 VAL A C 1
ATOM 1275 O O . VAL A 1 164 ? 10.468 -26.050 14.114 1.00 42.94 164 VAL A O 1
ATOM 1278 N N . GLN A 1 165 ? 10.166 -24.374 12.651 1.00 42.03 165 GLN A N 1
ATOM 1279 C CA . GLN A 1 165 ? 10.982 -23.424 13.389 1.00 42.03 165 GLN A CA 1
ATOM 1280 C C . GLN A 1 165 ? 10.096 -22.819 14.481 1.00 42.03 165 GLN A C 1
ATOM 1282 O O . GLN A 1 165 ? 9.187 -22.044 14.189 1.00 42.03 165 GLN A O 1
ATOM 1287 N N . SER A 1 166 ? 10.305 -23.228 15.730 1.00 45.12 166 SER A N 1
ATOM 1288 C CA . SER A 1 166 ? 9.581 -22.686 16.878 1.00 45.12 166 SER A CA 1
ATOM 1289 C C . SER A 1 166 ? 10.432 -21.648 17.594 1.00 45.12 166 SER A C 1
ATOM 1291 O O . SER A 1 166 ? 11.606 -21.881 17.879 1.00 45.12 166 SER A O 1
ATOM 1293 N N . PHE A 1 167 ? 9.822 -20.516 17.927 1.00 46.22 167 PHE A N 1
ATOM 1294 C CA . PHE A 1 167 ? 10.420 -19.513 18.797 1.00 46.22 167 PHE A CA 1
ATOM 1295 C C . PHE A 1 167 ? 9.866 -19.726 20.207 1.00 46.22 167 PHE A C 1
ATOM 1297 O O . PHE A 1 167 ? 8.687 -19.467 20.442 1.00 46.22 167 PHE A O 1
ATOM 1304 N N . ASN A 1 168 ? 10.696 -20.203 21.138 1.00 43.56 168 ASN A N 1
ATOM 1305 C CA . ASN A 1 168 ? 10.331 -20.210 22.553 1.00 43.56 168 ASN A CA 1
ATOM 1306 C C . ASN A 1 168 ? 10.489 -18.787 23.090 1.00 43.56 168 ASN A C 1
ATOM 1308 O O . ASN A 1 168 ? 11.599 -18.284 23.260 1.00 43.56 168 ASN A O 1
ATOM 1312 N N . VAL A 1 169 ? 9.357 -18.124 23.299 1.00 45.94 169 VAL A N 1
ATOM 1313 C CA . VAL A 1 169 ? 9.285 -16.883 24.065 1.00 45.94 169 VAL A CA 1
ATOM 1314 C C . VAL A 1 169 ? 8.810 -17.287 25.453 1.00 45.94 169 VAL A C 1
ATOM 1316 O O . VAL A 1 169 ? 7.637 -17.609 25.624 1.00 45.94 169 VAL A O 1
ATOM 1319 N N . ASP A 1 170 ? 9.716 -17.309 26.432 1.00 44.62 170 ASP A N 1
ATOM 1320 C CA . ASP A 1 170 ? 9.312 -17.420 27.834 1.00 44.62 170 ASP A CA 1
ATOM 1321 C C . ASP A 1 170 ? 8.594 -16.124 28.214 1.00 44.62 170 ASP A C 1
ATOM 1323 O O . ASP A 1 170 ? 9.209 -15.081 28.434 1.00 44.62 170 ASP A O 1
ATOM 1327 N N . CYS A 1 171 ? 7.266 -16.184 28.261 1.00 47.06 171 CYS A N 1
ATOM 1328 C CA . CYS A 1 171 ? 6.409 -15.078 28.689 1.00 47.06 171 CYS A CA 1
ATOM 1329 C C . CYS A 1 171 ? 6.338 -14.956 30.221 1.00 47.06 171 CYS A C 1
ATOM 1331 O O . CYS A 1 171 ? 5.414 -14.330 30.748 1.00 47.06 171 CYS A O 1
ATOM 1333 N N . ASP A 1 172 ? 7.253 -15.594 30.953 1.00 47.56 172 ASP A N 1
ATOM 1334 C CA . ASP A 1 172 ? 7.148 -15.686 32.399 1.00 47.56 172 ASP A CA 1
ATOM 1335 C C . ASP A 1 172 ? 7.543 -14.362 33.062 1.00 47.56 172 ASP A C 1
ATOM 1337 O O . ASP A 1 172 ? 8.689 -13.912 33.005 1.00 47.56 172 ASP A O 1
ATOM 1341 N N . LYS A 1 173 ? 6.551 -13.805 33.772 1.00 48.19 173 LYS A N 1
ATOM 1342 C CA . LYS A 1 173 ? 6.547 -12.592 34.611 1.00 48.19 173 LYS A CA 1
ATOM 1343 C C . LYS A 1 173 ? 6.178 -11.301 33.880 1.00 48.19 173 LYS A C 1
ATOM 1345 O O . LYS A 1 173 ? 6.980 -10.379 33.751 1.00 48.19 173 LYS A O 1
ATOM 1350 N N . ILE A 1 174 ? 4.898 -11.184 33.533 1.00 48.88 174 ILE A N 1
ATOM 1351 C CA . ILE A 1 174 ? 4.209 -9.893 33.647 1.00 48.88 174 ILE A CA 1
ATOM 1352 C C . ILE A 1 174 ? 3.813 -9.766 35.120 1.00 48.88 174 ILE A C 1
ATOM 1354 O O . ILE A 1 174 ? 3.004 -10.547 35.614 1.00 48.88 174 ILE A O 1
ATOM 1358 N N . THR A 1 175 ? 4.431 -8.845 35.855 1.00 56.16 175 THR A N 1
ATOM 1359 C CA . THR A 1 175 ? 3.906 -8.429 37.160 1.00 56.16 175 THR A CA 1
ATOM 1360 C C . THR A 1 175 ? 2.827 -7.372 36.933 1.00 56.16 175 THR A C 1
ATOM 1362 O O . THR A 1 175 ? 2.941 -6.563 36.012 1.00 56.16 175 THR A O 1
ATOM 1365 N N . ASP A 1 176 ? 1.794 -7.347 37.781 1.00 52.41 176 ASP A N 1
ATOM 1366 C CA . ASP A 1 176 ? 0.623 -6.455 37.660 1.00 52.41 176 ASP A CA 1
ATOM 1367 C C . ASP A 1 1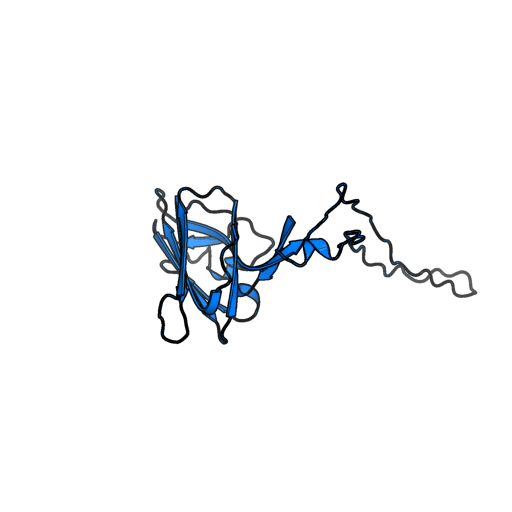76 ? 0.970 -4.954 37.540 1.00 52.41 176 ASP A C 1
ATOM 1369 O O . ASP A 1 176 ? 0.148 -4.151 37.107 1.00 52.41 176 ASP A O 1
ATOM 1373 N N . ALA A 1 177 ? 2.205 -4.563 37.867 1.00 48.69 177 ALA A N 1
ATOM 1374 C CA . ALA A 1 177 ? 2.714 -3.204 37.708 1.00 48.69 177 ALA A CA 1
ATOM 1375 C C . ALA A 1 177 ? 2.925 -2.769 36.241 1.00 48.69 177 ALA A C 1
ATOM 1377 O O . ALA A 1 177 ? 2.972 -1.573 35.979 1.00 48.69 177 ALA A O 1
ATOM 1378 N N . GLN A 1 178 ? 3.052 -3.700 35.287 1.00 48.84 178 GLN A N 1
ATOM 1379 C CA . GLN A 1 178 ? 3.316 -3.385 33.870 1.00 48.84 178 GLN A CA 1
ATOM 1380 C C . GLN A 1 178 ? 2.048 -3.291 33.001 1.00 48.84 178 GLN A C 1
ATOM 1382 O O . GLN A 1 178 ? 2.149 -3.010 31.812 1.00 48.84 178 GLN A O 1
ATOM 1387 N N . LEU A 1 179 ? 0.859 -3.511 33.575 1.00 49.34 179 LEU A N 1
ATOM 1388 C CA . LEU A 1 179 ? -0.438 -3.402 32.886 1.00 49.34 179 LEU A CA 1
ATOM 1389 C C . LEU A 1 179 ? -1.096 -2.014 33.032 1.00 49.34 179 LEU A C 1
ATOM 1391 O O . LEU A 1 179 ? -2.249 -1.843 32.639 1.00 49.34 179 LEU A O 1
ATOM 1395 N N . ALA A 1 180 ? -0.394 -1.041 33.624 1.00 40.97 180 ALA A N 1
ATOM 1396 C CA . ALA A 1 180 ? -0.943 0.266 33.998 1.00 40.97 180 ALA A CA 1
ATOM 1397 C C . ALA A 1 180 ? -0.349 1.473 33.234 1.00 40.97 180 ALA A C 1
ATOM 1399 O O . ALA A 1 180 ? -0.648 2.609 33.601 1.00 40.97 180 ALA A O 1
ATOM 1400 N N . GLU A 1 181 ? 0.448 1.246 32.184 1.00 38.94 181 GLU A N 1
ATOM 1401 C CA . GLU A 1 181 ? 0.936 2.275 31.240 1.00 38.94 181 GLU A CA 1
ATOM 1402 C C . GLU A 1 181 ? 0.409 2.019 29.823 1.00 38.94 181 GLU A C 1
ATOM 1404 O O . GLU A 1 181 ? 0.134 3.017 29.117 1.00 38.94 181 GLU A O 1
#

pLDDT: mean 79.93, std 20.1, range [38.94, 98.62]

Sequence (181 aa):
MRIMTKNIIEDNSTISMTNVYVNYPVENIYSNMLEEIAQSSSNSTVITINFTSDQSADSIFFGFHNASNITFVFKNSVGSTIGTETFVNPTVEDKLYFTKLTTIRAIEVTMTTGESTVFVGNISVGVYTQLYNIVLPMTVEHVDTSVFSQTNGAQFLYRTGVTVQSFNVDCDKITDAQLAE

Mean predicted aligned error: 12.41 Å

Secondary structure (DSSP, 8-state):
-EEEEEEHHHHHEEEEETTBBTTB-GGGGG-SS-SS-EEBSSSEEEEEEEEEEEEEEEEEEEEEE--SEEEEEEE-TTS-EEEEEEEES--SEEEEEEEEEEEEEEEEEEEE-SSSS-EEEEEEEEEEEEPP---SPPPEEEEE-----B-SSS-B------EEEEE--------GGGG--

Nearest PDB structures (foldseek):
  6tr4-assembly2_B  TM=8.496E-01  e=6.177E-07  Mediterraneibacter gnavus E1
  6tr3-assembly1_A  TM=8.423E-01  e=1.334E-06  Mediterraneibacter gnavus E1
  4w8j-assembly1_A-2  TM=4.489E-01  e=1.295E-02  Bacillus thuringiensis serovar kurstaki str. HD73
  8wc1-assembly1_A  TM=3.672E-01  e=1.098E-02  Monoglobus pectinilyticus
  4mgs-assembly1_A  TM=4.108E-01  e=6.379E-02  Bacteroides intestinalis DSM 17393

Foldseek 3Di:
DKDFPDFPQPPFKDKDKPQWDPQQDPVQQPDPPDLWGTKHQAQKMKMKIFGPFKAKFFKKKFARKQFQKKKKFFAAPVRDTPDMDMDGRDDRIDMDGHDMDIRTGMIIIMTGHPDGMIITRYITTHYMDDDPDQDDDFDFDFDWPWDFDDDPDPDGDDTDTDRDGDTDRPSPDPDPVVVPD

Radius of gyration: 21.68 Å; Cα contacts (8 Å, |Δi|>4): 401; chains: 1; bounding box: 35×69×56 Å